Protein AF-A0A8H6LHQ6-F1 (afdb_monomer_lite)

pLDDT: mean 82.73, std 15.98, range [34.28, 98.19]

InterPro domains:
  IPR006680 Amidohydrolase-related [PF01979] (10-168)
  IPR032466 Metal-dependent hydrolase [SSF51556] (4-192)
  IPR051781 Metallo-dependent Hydrolase Enzymes [PTHR43135] (4-191)

Sequence (208 aa):
MNNFRTTFLAREMLQRGFTTARDCGGADGSLKDAIDEWLIAGHALSQTGGHGDQRASFSDEDPTTKCCAGHRSDEIRKSADFVKVMSGGGVASRLNNLAHPQFLDEELSAMVHTTASYDTYVTAHAYTIRAMRHMINNGVLGIEHGNFLDEDLAELMAAKGIYLTPTLVTHDAIATPPYDQFLNEDCSKKKCSRSRFGLERSESCLRS

Secondary structure (DSSP, 8-state):
--HHHHHHHHHHHHHTT----EE-SS--HHHHHH-TT-EE--SPBB-TTSTT--PPTT--S-TTTSS-BTT---TTTTT-SSEEE--B--SS-SS--TTSB-S-HHHHHHHHHHHHTTT--EEEEE-SHHHHHHHHHTT-SEEEE-TT--HHHHHHHHHHT-EEE--HHHHHHTTSTTSTTSS-HHHHHHHHHHHTSSSS--GGGG--

Organism: NCBI:txid100902

Radius of gyration: 17.19 Å; chains: 1; bounding box: 39×42×40 Å

Structure (mmCIF, N/CA/C/O backbone):
data_AF-A0A8H6LHQ6-F1
#
_entry.id   AF-A0A8H6LHQ6-F1
#
loop_
_atom_site.group_PDB
_atom_site.id
_atom_site.type_symbol
_atom_site.label_atom_id
_atom_site.label_alt_id
_atom_site.label_comp_id
_atom_site.label_asym_id
_atom_site.label_entity_id
_atom_site.label_seq_id
_atom_site.pdbx_PDB_ins_code
_atom_site.Cartn_x
_atom_site.Cartn_y
_atom_site.Cartn_z
_atom_site.occupancy
_atom_site.B_iso_or_equiv
_atom_site.auth_seq_id
_atom_site.auth_comp_id
_atom_site.auth_asym_id
_atom_site.auth_atom_id
_atom_site.pdbx_PDB_model_num
ATOM 1 N N . MET A 1 1 ? -9.769 10.985 -11.768 1.00 51.34 1 MET A N 1
ATOM 2 C CA . MET A 1 1 ? -9.879 9.621 -12.331 1.00 51.34 1 MET A CA 1
ATOM 3 C C . MET A 1 1 ? -10.957 9.623 -13.421 1.00 51.34 1 MET A C 1
ATOM 5 O O . MET A 1 1 ? -11.797 10.511 -13.394 1.00 51.34 1 MET A O 1
ATOM 9 N N . ASN A 1 2 ? -10.924 8.735 -14.425 1.00 59.44 2 ASN A N 1
ATOM 10 C CA . ASN A 1 2 ? -12.028 8.633 -15.396 1.00 59.44 2 ASN A CA 1
ATOM 11 C C . ASN A 1 2 ? -13.075 7.662 -14.832 1.00 59.44 2 ASN A C 1
ATOM 13 O O . ASN A 1 2 ? -12.908 6.452 -14.977 1.00 59.44 2 ASN A O 1
ATOM 17 N N . ASN A 1 3 ? -14.112 8.191 -14.176 1.00 66.56 3 ASN A N 1
ATOM 18 C CA . ASN A 1 3 ? -15.091 7.417 -13.397 1.00 66.56 3 ASN A CA 1
ATOM 19 C C . ASN A 1 3 ? -15.722 6.256 -14.189 1.00 66.56 3 ASN A C 1
ATOM 21 O O . ASN A 1 3 ? -15.987 5.198 -13.627 1.00 66.56 3 ASN A O 1
ATOM 25 N N . PHE A 1 4 ? -15.855 6.391 -15.514 1.00 72.31 4 PHE A N 1
ATOM 26 C CA . PHE A 1 4 ? -16.375 5.327 -16.379 1.00 72.31 4 PHE A CA 1
ATOM 27 C C . PHE A 1 4 ? -15.505 4.063 -16.398 1.00 72.31 4 PHE A C 1
ATOM 29 O O . PHE A 1 4 ? -16.031 2.954 -16.490 1.00 72.31 4 PHE A O 1
ATOM 36 N N . ARG A 1 5 ? -14.174 4.199 -16.297 1.00 82.06 5 ARG A N 1
ATOM 37 C CA . ARG A 1 5 ? -13.275 3.035 -16.235 1.00 82.06 5 ARG A CA 1
ATOM 38 C C . ARG A 1 5 ? -13.400 2.303 -14.904 1.00 82.06 5 ARG A C 1
ATOM 40 O O . ARG A 1 5 ? -13.374 1.077 -14.897 1.00 82.06 5 ARG A O 1
ATOM 47 N N . THR A 1 6 ? -13.564 3.033 -13.806 1.00 83.94 6 THR A N 1
ATOM 48 C CA . THR A 1 6 ? -13.673 2.455 -12.462 1.00 83.94 6 THR A CA 1
ATOM 49 C C . THR A 1 6 ? -14.932 1.597 -12.327 1.00 83.94 6 THR A C 1
ATOM 51 O O . THR A 1 6 ? -14.839 0.446 -11.912 1.00 83.94 6 THR A O 1
ATOM 54 N N . THR A 1 7 ? -16.090 2.085 -12.787 1.00 83.88 7 THR A N 1
ATOM 55 C CA . THR A 1 7 ? -17.341 1.303 -12.774 1.00 83.88 7 THR A CA 1
ATOM 56 C C . THR A 1 7 ? -17.262 0.060 -13.664 1.00 83.88 7 THR A C 1
ATOM 58 O O . THR A 1 7 ? -17.757 -1.003 -13.290 1.00 83.88 7 THR A O 1
ATOM 61 N N . PHE A 1 8 ? -16.616 0.166 -14.832 1.00 90.00 8 PHE A N 1
ATOM 62 C CA . PHE A 1 8 ? -16.386 -0.987 -15.703 1.00 90.00 8 PHE A CA 1
ATOM 63 C C . PHE A 1 8 ? -15.540 -2.057 -15.000 1.00 90.00 8 PHE A C 1
ATOM 65 O O . PHE A 1 8 ? -15.946 -3.215 -14.951 1.00 90.00 8 PHE A O 1
ATOM 72 N N . LEU A 1 9 ? -14.410 -1.672 -14.395 1.00 91.19 9 LEU A N 1
ATOM 73 C CA . LEU A 1 9 ? -13.544 -2.600 -13.660 1.00 91.19 9 LEU A CA 1
ATOM 74 C C . LEU A 1 9 ? -14.259 -3.236 -12.460 1.00 91.19 9 LEU A C 1
ATOM 76 O O . LEU A 1 9 ? -14.105 -4.434 -12.236 1.00 91.19 9 LEU A O 1
ATOM 80 N N . ALA A 1 10 ? -15.084 -2.477 -11.734 1.00 90.06 10 ALA A N 1
ATOM 81 C CA . ALA A 1 10 ? -15.873 -3.007 -10.624 1.00 90.06 10 ALA A CA 1
ATOM 82 C C . ALA A 1 10 ? -16.872 -4.077 -11.066 1.00 90.06 10 ALA A C 1
ATOM 84 O O . ALA A 1 10 ? -16.937 -5.158 -10.477 1.00 90.06 10 ALA A O 1
ATOM 85 N N . ARG A 1 11 ? -17.587 -3.830 -12.168 1.00 91.69 11 ARG A N 1
ATOM 86 C CA . ARG A 1 11 ? -18.467 -4.833 -12.775 1.00 91.69 11 ARG A CA 1
ATOM 87 C C . ARG A 1 11 ? -17.692 -6.083 -13.196 1.00 91.69 11 ARG A C 1
ATOM 89 O O . ARG A 1 11 ? -18.152 -7.194 -12.952 1.00 91.69 11 ARG A O 1
ATOM 96 N N . GLU A 1 12 ? -16.533 -5.907 -13.822 1.00 95.25 12 GLU A N 1
ATOM 97 C CA . GLU A 1 12 ? -15.674 -7.008 -14.263 1.00 95.25 12 GLU A CA 1
ATOM 98 C C . GLU A 1 12 ? -15.176 -7.860 -13.078 1.00 95.25 12 GLU A C 1
ATOM 100 O O . GLU A 1 12 ? -15.159 -9.091 -13.166 1.00 95.25 12 GLU A O 1
ATOM 105 N N . MET A 1 13 ? -14.807 -7.239 -11.954 1.00 94.81 13 MET A N 1
ATOM 106 C CA . MET A 1 13 ? -14.448 -7.950 -10.720 1.00 94.81 13 MET A CA 1
ATOM 107 C C . MET A 1 13 ? -15.629 -8.765 -10.184 1.00 94.81 13 MET A C 1
ATOM 109 O O . MET A 1 13 ? -15.482 -9.962 -9.928 1.00 94.81 13 MET A O 1
ATOM 113 N N . LEU A 1 14 ? -16.818 -8.163 -10.110 1.00 93.50 14 LEU A N 1
ATOM 114 C CA . LEU A 1 14 ? -18.023 -8.846 -9.642 1.00 93.50 14 LEU A CA 1
ATOM 115 C C . LEU A 1 14 ? -18.394 -10.044 -10.526 1.00 93.50 14 LEU A C 1
ATOM 117 O O . LEU A 1 14 ? -18.716 -11.116 -10.022 1.00 93.50 14 LEU A O 1
ATOM 121 N N . GLN A 1 15 ? -18.288 -9.904 -11.850 1.00 96.81 15 GLN A N 1
ATOM 122 C CA . GLN A 1 15 ? -18.538 -11.001 -12.793 1.00 96.81 15 GLN A CA 1
ATOM 123 C C . GLN A 1 15 ? -17.547 -12.164 -12.650 1.00 96.81 15 GLN A C 1
ATOM 125 O O . GLN A 1 15 ? -17.867 -13.287 -13.034 1.00 96.81 15 GLN A O 1
ATOM 130 N N . ARG A 1 16 ? -16.363 -11.914 -12.080 1.00 97.06 16 ARG A N 1
ATOM 131 C CA . ARG A 1 16 ? -15.371 -12.942 -11.724 1.00 97.06 16 ARG A CA 1
ATOM 132 C C . ARG A 1 16 ? -15.570 -13.498 -10.307 1.00 97.06 16 ARG A C 1
ATOM 134 O O . ARG A 1 16 ? -14.791 -14.347 -9.888 1.00 97.06 16 ARG A O 1
ATOM 141 N N . GLY A 1 17 ? -16.606 -13.053 -9.593 1.00 96.94 17 GLY A N 1
ATOM 142 C CA . GLY A 1 17 ? -16.984 -13.544 -8.267 1.00 96.94 17 GLY A CA 1
ATOM 143 C C . GLY A 1 17 ? -16.387 -12.766 -7.092 1.00 96.94 17 GLY A C 1
ATOM 144 O O . GLY A 1 17 ? -16.579 -13.177 -5.951 1.00 96.94 17 GLY A O 1
ATOM 145 N N . PHE A 1 18 ? -15.687 -11.652 -7.330 1.00 95.56 18 PHE A N 1
ATOM 146 C CA . PHE A 1 18 ? -15.193 -10.799 -6.247 1.00 95.56 18 PHE A CA 1
ATOM 147 C C . PHE A 1 18 ? -16.325 -9.901 -5.734 1.00 95.56 18 PHE A C 1
ATOM 149 O O . PHE A 1 18 ? -16.709 -8.939 -6.396 1.00 95.56 18 PHE A O 1
ATOM 156 N N . THR A 1 19 ? -16.859 -10.217 -4.554 1.00 92.69 19 THR A N 1
ATOM 157 C CA . THR A 1 19 ? -17.928 -9.441 -3.897 1.00 92.69 19 THR A CA 1
ATOM 158 C C . THR A 1 19 ? -17.398 -8.339 -2.980 1.00 92.69 19 THR A C 1
ATOM 160 O O . THR A 1 19 ? -18.125 -7.411 -2.657 1.00 92.69 19 THR A O 1
ATOM 163 N N . THR A 1 20 ? -16.122 -8.414 -2.602 1.00 92.19 20 THR A N 1
ATOM 164 C CA . THR A 1 20 ? -15.413 -7.420 -1.789 1.00 92.19 20 THR A CA 1
ATOM 165 C C . THR A 1 20 ? -14.025 -7.217 -2.377 1.00 92.19 20 THR A C 1
ATOM 167 O O . THR A 1 20 ? -13.343 -8.186 -2.722 1.00 92.19 20 THR A O 1
ATOM 170 N N . ALA A 1 21 ? -13.598 -5.962 -2.485 1.00 92.56 21 ALA A N 1
ATOM 171 C CA . ALA A 1 21 ? -12.265 -5.590 -2.935 1.00 92.56 21 ALA A CA 1
ATOM 172 C C . ALA A 1 21 ? -11.684 -4.506 -2.021 1.00 92.56 21 ALA A C 1
ATOM 174 O O . ALA A 1 21 ? -12.421 -3.692 -1.466 1.00 92.56 21 ALA A O 1
ATOM 175 N N . ARG A 1 22 ? -10.354 -4.501 -1.882 1.00 93.38 22 ARG A N 1
ATOM 176 C CA . ARG A 1 22 ? -9.611 -3.452 -1.182 1.00 93.38 22 ARG A CA 1
ATOM 177 C C . ARG A 1 22 ? -8.800 -2.647 -2.194 1.00 93.38 22 ARG A C 1
ATOM 179 O O . ARG A 1 22 ? -7.771 -3.125 -2.673 1.00 93.38 22 ARG A O 1
ATOM 186 N N . ASP A 1 23 ? -9.272 -1.451 -2.533 1.00 93.00 23 ASP A N 1
ATOM 187 C CA . ASP A 1 23 ? -8.561 -0.522 -3.408 1.00 93.00 23 ASP A CA 1
ATOM 188 C C . ASP A 1 23 ? -7.395 0.124 -2.652 1.00 93.00 23 ASP A C 1
ATOM 190 O O . ASP A 1 23 ? -7.580 0.854 -1.679 1.00 93.00 23 ASP A O 1
ATOM 194 N N . CYS A 1 24 ? -6.176 -0.166 -3.102 1.00 91.81 24 CYS A N 1
ATOM 195 C CA . CYS A 1 24 ? -4.936 0.304 -2.487 1.00 91.81 24 CYS A CA 1
ATOM 196 C C . CYS A 1 24 ? -4.385 1.573 -3.161 1.00 91.81 24 CYS A C 1
ATOM 198 O O . CYS A 1 24 ? -3.164 1.745 -3.216 1.00 91.81 24 CYS A O 1
ATOM 200 N N . GLY A 1 25 ? -5.243 2.442 -3.701 1.00 87.38 25 GLY A N 1
ATOM 201 C CA . GLY A 1 25 ? -4.819 3.723 -4.251 1.00 87.38 25 GLY A CA 1
ATOM 202 C C . GLY A 1 25 ? -5.565 4.105 -5.520 1.00 87.38 25 GLY A C 1
ATOM 203 O O . GLY A 1 25 ? -5.171 3.693 -6.612 1.00 87.38 25 GLY A O 1
ATOM 204 N N . GLY A 1 26 ? -6.547 4.991 -5.385 1.00 84.56 26 GLY A N 1
ATOM 205 C CA . GLY A 1 26 ? -7.164 5.685 -6.505 1.00 84.56 26 GLY A CA 1
ATOM 206 C C . GLY A 1 26 ? -8.685 5.775 -6.452 1.00 84.56 26 GLY A C 1
ATOM 207 O O . GLY A 1 26 ? -9.214 6.816 -6.842 1.00 84.56 26 GLY A O 1
ATOM 208 N N . ALA A 1 27 ? -9.382 4.738 -5.980 1.00 86.62 27 ALA A N 1
ATOM 209 C CA . ALA A 1 27 ? -10.824 4.832 -5.769 1.00 86.62 27 ALA A CA 1
ATOM 210 C C . ALA A 1 27 ? -11.125 5.861 -4.671 1.00 86.62 27 ALA A C 1
ATOM 212 O O . ALA A 1 27 ? -10.429 5.920 -3.658 1.00 86.62 27 ALA A O 1
ATOM 213 N N . ASP A 1 28 ? -12.155 6.677 -4.880 1.00 83.75 28 ASP A N 1
ATOM 214 C CA . ASP A 1 28 ? -12.578 7.708 -3.934 1.00 83.75 28 ASP A CA 1
ATOM 215 C C . ASP A 1 28 ? -13.942 7.377 -3.313 1.00 83.75 28 ASP A C 1
ATOM 217 O O . ASP A 1 28 ? -14.597 6.398 -3.687 1.00 83.75 28 ASP A O 1
ATOM 221 N N . GLY A 1 29 ? -14.371 8.212 -2.362 1.00 83.44 29 GLY A N 1
ATOM 222 C CA . GLY A 1 29 ? -15.635 8.045 -1.648 1.00 83.44 29 GLY A CA 1
ATOM 223 C C . GLY A 1 29 ? -16.859 7.897 -2.555 1.00 83.44 29 GLY A C 1
ATOM 224 O O . GLY A 1 29 ? -17.799 7.221 -2.164 1.00 83.44 29 GLY A O 1
ATOM 225 N N . SER A 1 30 ? -16.837 8.412 -3.792 1.00 85.94 30 SER A N 1
ATOM 226 C CA . SER A 1 30 ? -17.974 8.245 -4.708 1.00 85.94 30 SER A CA 1
ATOM 227 C C . SER A 1 30 ? -18.178 6.793 -5.148 1.00 85.94 30 SER A C 1
ATOM 229 O O . SER A 1 30 ? -19.311 6.378 -5.386 1.00 85.94 30 SER A O 1
ATOM 231 N N . LEU A 1 31 ? -17.101 6.001 -5.237 1.00 85.69 31 LEU A N 1
ATOM 232 C CA . LEU A 1 31 ? -17.212 4.570 -5.514 1.00 85.69 31 LEU A CA 1
ATOM 233 C C . LEU A 1 31 ? -17.703 3.807 -4.284 1.00 85.69 31 LEU A C 1
ATOM 235 O O . LEU A 1 31 ? -18.495 2.884 -4.439 1.00 85.69 31 LEU A O 1
ATOM 239 N N . LYS A 1 32 ? -17.263 4.209 -3.087 1.00 82.94 32 LYS A N 1
ATOM 240 C CA . LYS A 1 32 ? -17.730 3.621 -1.827 1.00 82.94 32 LYS A CA 1
ATOM 241 C C . LYS A 1 32 ? -19.220 3.876 -1.609 1.00 82.94 32 LYS A C 1
ATOM 243 O O . LYS A 1 32 ? -19.955 2.941 -1.324 1.00 82.94 32 LYS A O 1
ATOM 248 N N . ASP A 1 33 ? -19.683 5.100 -1.857 1.00 86.00 33 ASP A N 1
ATOM 249 C CA . ASP A 1 33 ? -21.109 5.444 -1.808 1.00 86.00 33 ASP A CA 1
ATOM 250 C C . ASP A 1 33 ? -21.941 4.593 -2.788 1.00 86.00 33 ASP A C 1
ATOM 252 O O . ASP A 1 33 ? -23.125 4.348 -2.560 1.00 86.00 33 ASP A O 1
ATOM 256 N N . ALA A 1 34 ? -21.333 4.141 -3.891 1.00 86.50 34 ALA A N 1
ATOM 257 C CA . ALA A 1 34 ? -21.981 3.286 -4.880 1.00 86.50 34 ALA A CA 1
ATOM 258 C C . ALA A 1 34 ? -21.885 1.778 -4.566 1.00 86.50 34 ALA A C 1
ATOM 260 O O . ALA A 1 34 ? -22.728 1.019 -5.047 1.00 86.50 34 ALA A O 1
ATOM 261 N N . ILE A 1 35 ? -20.858 1.336 -3.829 1.00 86.12 35 ILE A N 1
ATOM 262 C CA . ILE A 1 35 ? -20.561 -0.070 -3.516 1.00 86.12 35 ILE A CA 1
ATOM 263 C C . ILE A 1 35 ? -20.007 -0.154 -2.084 1.00 86.12 35 ILE A C 1
ATOM 265 O O . ILE A 1 35 ? -18.804 -0.001 -1.861 1.00 86.12 35 ILE A O 1
ATOM 269 N N . ASP A 1 36 ? -20.886 -0.411 -1.116 1.00 82.25 36 ASP A N 1
ATOM 270 C CA . ASP A 1 36 ? -20.564 -0.348 0.318 1.00 82.25 36 ASP A CA 1
ATOM 271 C C . ASP A 1 36 ? -19.572 -1.441 0.758 1.00 82.25 36 ASP A C 1
ATOM 273 O O . ASP A 1 36 ? -18.728 -1.230 1.628 1.00 82.25 36 ASP A O 1
ATOM 277 N N . GLU A 1 37 ? -19.595 -2.606 0.102 1.00 84.69 37 GLU A N 1
ATOM 278 C CA . GLU A 1 37 ? -18.720 -3.737 0.428 1.00 84.69 37 GLU A CA 1
ATOM 279 C C . GLU A 1 37 ? -17.254 -3.527 0.022 1.00 84.69 37 GLU A C 1
ATOM 281 O O . GLU A 1 37 ? -16.422 -4.408 0.250 1.00 84.69 37 GLU A O 1
ATOM 286 N N . TRP A 1 38 ? -16.916 -2.413 -0.628 1.00 86.81 38 TRP A N 1
ATOM 287 C CA . TRP A 1 38 ? -15.553 -2.117 -1.053 1.00 86.81 38 TRP A CA 1
ATOM 288 C C . TRP A 1 38 ? -14.819 -1.261 -0.022 1.00 86.81 38 TRP A C 1
ATOM 290 O O . TRP A 1 38 ? -15.339 -0.274 0.497 1.00 86.81 38 TRP A O 1
ATOM 300 N N . LEU A 1 39 ? -13.568 -1.638 0.240 1.00 87.31 39 LEU A N 1
ATOM 301 C CA . LEU A 1 39 ? -12.662 -0.903 1.114 1.00 87.31 39 LEU A CA 1
ATOM 302 C C . LEU A 1 39 ? -11.755 -0.020 0.263 1.00 87.31 39 LEU A C 1
ATOM 304 O O . LEU A 1 39 ? -11.067 -0.534 -0.620 1.00 87.31 39 LEU A O 1
ATOM 308 N N . ILE A 1 40 ? -11.705 1.281 0.530 1.00 89.50 40 ILE A N 1
ATOM 309 C CA . ILE A 1 40 ? -10.926 2.226 -0.280 1.00 89.50 40 ILE A CA 1
ATOM 310 C C . ILE A 1 40 ? -9.849 2.933 0.541 1.00 89.50 40 ILE A C 1
ATOM 312 O O . ILE A 1 40 ? -10.098 3.406 1.645 1.00 89.50 40 ILE A O 1
ATOM 316 N N . ALA A 1 41 ? -8.637 3.035 -0.007 1.00 84.44 41 ALA A N 1
ATOM 317 C CA . ALA A 1 41 ? -7.568 3.823 0.606 1.00 84.44 41 ALA A CA 1
ATOM 318 C C . ALA A 1 41 ? -7.655 5.325 0.291 1.00 84.44 41 ALA A C 1
ATOM 320 O O . ALA A 1 41 ? -6.916 6.120 0.873 1.00 84.44 41 ALA A O 1
ATOM 321 N N . GLY A 1 42 ? -8.471 5.710 -0.695 1.00 85.31 42 GLY A N 1
ATOM 322 C CA . GLY A 1 42 ? -8.306 6.997 -1.357 1.00 85.31 42 GLY A CA 1
ATOM 323 C C . GLY A 1 42 ? -6.994 7.038 -2.143 1.00 85.31 42 GLY A C 1
ATOM 324 O O . GLY A 1 42 ? -6.555 6.043 -2.726 1.00 85.31 42 GLY A O 1
ATOM 325 N N . HIS A 1 43 ? -6.337 8.191 -2.167 1.00 85.88 43 HIS A N 1
ATOM 326 C CA . HIS A 1 43 ? -5.015 8.338 -2.770 1.00 85.88 43 HIS A CA 1
ATOM 327 C C . HIS A 1 43 ? -3.925 7.808 -1.836 1.00 85.88 43 HIS A C 1
ATOM 329 O O . HIS A 1 43 ? -3.865 8.154 -0.658 1.00 85.88 43 HIS A O 1
ATOM 335 N N . ALA A 1 44 ? -3.001 7.016 -2.381 1.00 88.75 44 ALA A N 1
ATOM 336 C CA . ALA A 1 44 ? -1.840 6.571 -1.624 1.00 88.75 44 ALA A CA 1
ATOM 337 C C . ALA A 1 44 ? -0.905 7.746 -1.291 1.00 88.75 44 ALA A C 1
ATOM 339 O O . ALA A 1 44 ? -0.566 8.545 -2.163 1.00 88.75 44 ALA A O 1
ATOM 340 N N . LEU A 1 45 ? -0.431 7.803 -0.048 1.00 89.19 45 LEU A N 1
ATOM 341 C CA . LEU A 1 45 ? 0.531 8.803 0.407 1.00 89.19 45 LEU A CA 1
ATOM 342 C C . LEU A 1 45 ? 1.943 8.426 -0.053 1.00 89.19 45 LEU A C 1
ATOM 344 O O . LEU A 1 45 ? 2.366 7.272 0.069 1.00 89.19 45 LEU A O 1
ATOM 348 N N . SER A 1 46 ? 2.698 9.398 -0.559 1.00 88.19 46 SER A N 1
ATOM 349 C CA . SER A 1 46 ? 4.068 9.196 -1.038 1.00 88.19 46 SER A CA 1
ATOM 350 C C . SER A 1 46 ? 4.914 10.428 -0.758 1.00 88.19 46 SER A C 1
ATOM 352 O O . SER A 1 46 ? 4.480 11.549 -1.004 1.00 88.19 46 SER A O 1
ATOM 354 N N . GLN A 1 47 ? 6.156 10.232 -0.316 1.00 86.56 47 GLN A N 1
ATOM 355 C CA . GLN A 1 47 ? 7.114 11.331 -0.235 1.00 86.56 47 GLN A CA 1
ATOM 356 C C . GLN A 1 47 ? 7.444 11.882 -1.631 1.00 86.56 47 GLN A C 1
ATOM 358 O O . GLN A 1 47 ? 7.278 11.196 -2.648 1.00 86.56 47 GLN A O 1
ATOM 363 N N . THR A 1 48 ? 7.996 13.095 -1.672 1.00 85.12 48 THR A N 1
ATOM 364 C CA . THR A 1 48 ? 8.598 13.665 -2.885 1.00 85.12 48 THR A CA 1
ATOM 365 C C . THR A 1 48 ? 9.679 12.732 -3.440 1.00 85.12 48 THR A C 1
ATOM 367 O O . THR A 1 48 ? 10.538 12.244 -2.701 1.00 85.12 48 THR A O 1
ATOM 370 N N . GLY A 1 49 ? 9.621 12.467 -4.747 1.00 83.25 49 GLY A N 1
ATOM 371 C CA . GLY A 1 49 ? 10.489 11.518 -5.453 1.00 83.25 49 GLY A CA 1
ATOM 372 C C . GLY A 1 49 ? 10.192 10.040 -5.159 1.00 83.25 49 GLY A C 1
ATOM 373 O O . GLY A 1 49 ? 10.928 9.163 -5.618 1.00 83.25 49 GLY A O 1
ATOM 374 N N . GLY A 1 50 ? 9.142 9.757 -4.384 1.00 87.50 50 GLY A N 1
ATOM 375 C CA . GLY A 1 50 ? 8.765 8.417 -3.947 1.00 87.50 50 GLY A CA 1
ATOM 376 C C . GLY A 1 50 ? 8.062 7.572 -5.011 1.00 87.50 50 GLY A C 1
ATOM 377 O O . GLY A 1 50 ? 8.022 7.919 -6.190 1.00 87.50 50 GLY A O 1
ATOM 378 N N . HIS A 1 51 ? 7.522 6.413 -4.620 1.00 89.81 51 HIS A N 1
ATOM 379 C CA . HIS A 1 51 ? 6.854 5.506 -5.572 1.00 89.81 51 HIS A CA 1
ATOM 380 C C . HIS A 1 51 ? 5.521 6.049 -6.101 1.00 89.81 51 HIS A C 1
ATOM 382 O O . HIS A 1 51 ? 5.195 5.815 -7.265 1.00 89.81 51 HIS A O 1
ATOM 388 N N . GLY A 1 52 ? 4.798 6.821 -5.290 1.00 86.06 52 GLY A N 1
ATOM 389 C CA . GLY A 1 52 ? 3.576 7.502 -5.713 1.00 86.06 52 GLY A CA 1
ATOM 390 C C . GLY A 1 52 ? 3.818 8.838 -6.418 1.00 86.06 52 GLY A C 1
ATOM 391 O O . GLY A 1 52 ? 2.866 9.414 -6.926 1.00 86.06 52 GLY A O 1
ATOM 392 N N . ASP A 1 53 ? 5.055 9.341 -6.496 1.00 84.50 53 ASP A N 1
ATOM 393 C CA . ASP A 1 53 ? 5.330 10.619 -7.157 1.00 84.50 53 ASP A CA 1
ATOM 394 C C . ASP A 1 53 ? 5.370 10.453 -8.683 1.00 84.50 53 ASP A C 1
ATOM 396 O O . ASP A 1 53 ? 6.318 9.912 -9.254 1.00 84.50 53 ASP A O 1
ATOM 400 N N . GLN A 1 54 ? 4.300 10.903 -9.340 1.00 79.19 54 GLN A N 1
ATOM 401 C CA . GLN A 1 54 ? 4.102 10.773 -10.788 1.00 79.19 54 GLN A CA 1
ATOM 402 C C . GLN A 1 54 ? 4.690 11.940 -11.592 1.00 79.19 54 GLN A C 1
ATOM 404 O O . GLN A 1 54 ? 4.566 11.965 -12.819 1.00 79.19 54 GLN A O 1
ATOM 409 N N . ARG A 1 55 ? 5.298 12.930 -10.932 1.00 81.25 55 ARG A N 1
ATOM 410 C CA . ARG A 1 55 ? 5.831 14.110 -11.616 1.00 81.25 55 ARG A CA 1
ATOM 411 C C . ARG A 1 55 ? 7.043 13.749 -12.470 1.00 81.25 55 ARG A C 1
ATOM 413 O O . ARG A 1 55 ? 7.837 12.866 -12.142 1.00 81.25 55 ARG A O 1
ATOM 420 N N . ALA A 1 56 ? 7.191 14.457 -13.586 1.00 80.62 56 ALA A N 1
ATOM 421 C CA . ALA A 1 56 ? 8.373 14.336 -14.427 1.00 80.62 56 ALA A CA 1
ATOM 422 C C . ALA A 1 56 ? 9.609 14.918 -13.723 1.00 80.62 56 ALA A C 1
ATOM 424 O O . ALA A 1 56 ? 9.501 15.800 -12.868 1.00 80.62 56 ALA A O 1
ATOM 425 N N . SER A 1 57 ? 10.800 14.465 -14.123 1.00 79.50 57 SER A N 1
ATOM 426 C CA . SER A 1 57 ? 12.045 15.132 -13.735 1.00 79.50 57 SER A CA 1
ATOM 427 C C . SER A 1 57 ? 11.976 16.615 -14.108 1.00 79.50 57 SER A C 1
ATOM 429 O O . SER A 1 57 ? 11.532 16.941 -15.207 1.00 79.50 57 SER A O 1
ATOM 431 N N . PHE A 1 58 ? 12.435 17.491 -13.209 1.00 81.81 58 PHE A N 1
ATOM 432 C CA . PHE A 1 58 ? 12.419 18.955 -13.384 1.00 81.81 58 PHE A CA 1
ATOM 433 C C . PHE A 1 58 ? 11.021 19.584 -13.495 1.00 81.81 58 PHE A C 1
ATOM 435 O O . PHE A 1 58 ? 10.879 20.695 -13.991 1.00 81.81 58 PHE A O 1
ATOM 442 N N . SER A 1 59 ? 9.981 18.879 -13.051 1.00 80.62 59 SER A N 1
ATOM 443 C CA . SER A 1 59 ? 8.632 19.432 -12.966 1.00 80.62 59 SER A CA 1
ATOM 444 C C . SER A 1 59 ? 8.519 20.462 -11.839 1.00 80.62 59 SER A C 1
ATOM 446 O O . SER A 1 59 ? 8.801 20.135 -10.687 1.00 80.62 59 SER A O 1
ATOM 448 N N . ASP A 1 60 ? 7.984 21.641 -12.160 1.00 80.50 60 ASP A N 1
ATOM 449 C CA . ASP A 1 60 ? 7.615 22.682 -11.186 1.00 80.50 60 ASP A CA 1
ATOM 450 C C . ASP A 1 60 ? 6.200 22.488 -10.603 1.00 80.50 60 ASP A C 1
ATOM 452 O O . ASP A 1 60 ? 5.692 23.337 -9.872 1.00 80.50 60 ASP A O 1
ATOM 456 N N . GLU A 1 61 ? 5.529 21.375 -10.928 1.00 78.88 61 GLU A N 1
ATOM 457 C CA . GLU A 1 61 ? 4.229 21.045 -10.340 1.00 78.88 61 GLU A CA 1
ATOM 458 C C . GLU A 1 61 ? 4.301 20.945 -8.809 1.00 78.88 61 GLU A C 1
ATOM 460 O O . GLU A 1 61 ? 5.164 20.259 -8.240 1.00 78.88 61 GLU A O 1
ATOM 465 N N . ASP A 1 62 ? 3.320 21.576 -8.158 1.00 74.62 62 ASP A N 1
ATOM 466 C CA . ASP A 1 62 ? 3.189 21.602 -6.708 1.00 74.62 62 ASP A CA 1
ATOM 467 C C . ASP A 1 62 ? 3.123 20.166 -6.140 1.00 74.62 62 ASP A C 1
ATOM 469 O O . ASP A 1 62 ? 2.180 19.423 -6.459 1.00 74.62 62 ASP A O 1
ATOM 473 N N . PRO A 1 63 ? 4.081 19.768 -5.273 1.00 66.50 63 PRO A N 1
ATOM 474 C CA . PRO A 1 63 ? 4.121 18.436 -4.664 1.00 66.50 63 PRO A CA 1
ATOM 475 C C . PRO A 1 63 ? 2.858 18.077 -3.877 1.00 66.50 63 PRO A C 1
ATOM 477 O O . PRO A 1 63 ? 2.607 16.899 -3.633 1.00 66.50 63 PRO A O 1
ATOM 480 N N . THR A 1 64 ? 2.057 19.059 -3.470 1.00 66.44 64 THR A N 1
ATOM 481 C CA . THR A 1 64 ? 0.877 18.850 -2.627 1.00 66.44 64 THR A CA 1
ATOM 482 C C . THR A 1 64 ? -0.389 18.492 -3.409 1.00 66.44 64 THR A C 1
ATOM 484 O O . THR A 1 64 ? -1.348 18.008 -2.813 1.00 66.44 64 THR A O 1
ATOM 487 N N . THR A 1 65 ? -0.409 18.674 -4.736 1.00 59.06 65 THR A N 1
ATOM 488 C CA . THR A 1 65 ? -1.674 18.730 -5.498 1.00 59.06 65 THR A CA 1
ATOM 489 C C . THR A 1 65 ? -2.077 17.454 -6.237 1.00 59.06 65 THR A C 1
ATOM 491 O O . THR A 1 65 ? -3.268 17.277 -6.490 1.00 59.06 65 THR A O 1
ATOM 494 N N . LYS A 1 66 ? -1.140 16.569 -6.620 1.00 55.75 66 LYS A N 1
ATOM 495 C CA . LYS A 1 66 ? -1.435 15.562 -7.666 1.00 55.75 66 LYS A CA 1
ATOM 496 C C . LYS A 1 66 ? -1.279 14.083 -7.333 1.00 55.75 66 LYS A C 1
ATOM 498 O O . LYS A 1 66 ? -1.893 13.282 -8.028 1.00 55.75 66 LYS A O 1
ATOM 503 N N . CYS A 1 67 ? -0.496 13.683 -6.337 1.00 53.19 67 CYS A N 1
ATOM 504 C CA . CYS A 1 67 ? -0.389 12.250 -6.005 1.00 53.19 67 CYS A CA 1
ATOM 505 C C . CYS A 1 67 ? 0.316 11.941 -4.678 1.00 53.19 67 CYS A C 1
ATOM 507 O O . CYS A 1 67 ? 0.483 10.775 -4.336 1.00 53.19 67 CYS A O 1
ATOM 509 N N . CYS A 1 68 ? 0.779 12.962 -3.955 1.00 52.91 68 CYS A N 1
ATOM 510 C CA . CYS A 1 68 ? 1.727 12.749 -2.867 1.00 52.91 68 CYS A CA 1
ATOM 511 C C . CYS A 1 68 ? 1.158 13.117 -1.500 1.00 52.91 68 CYS A C 1
ATOM 513 O O . CYS A 1 68 ? 1.629 12.550 -0.526 1.00 52.91 68 CYS A O 1
ATOM 515 N N . ALA A 1 69 ? 0.192 14.048 -1.423 1.00 50.81 69 ALA A N 1
ATOM 516 C CA . ALA A 1 69 ? -0.434 14.597 -0.203 1.00 50.81 69 ALA A CA 1
ATOM 517 C C . ALA A 1 69 ? 0.518 14.955 0.970 1.00 50.81 69 ALA A C 1
ATOM 519 O O . ALA A 1 69 ? 0.065 15.375 2.037 1.00 50.81 69 ALA A O 1
ATOM 520 N N . GLY A 1 70 ? 1.838 14.831 0.792 1.00 53.09 70 GLY A N 1
ATOM 521 C CA . GLY A 1 70 ? 2.801 14.802 1.883 1.00 53.09 70 GLY A CA 1
ATOM 522 C C . GLY A 1 70 ? 2.305 13.953 3.059 1.00 53.09 70 GLY A C 1
ATOM 523 O O . GLY A 1 70 ? 1.788 12.852 2.897 1.00 53.09 70 GLY A O 1
ATOM 524 N N . HIS A 1 71 ? 2.418 14.526 4.254 1.00 52.25 71 HIS A N 1
ATOM 525 C CA . HIS A 1 71 ? 1.979 13.941 5.522 1.00 52.25 71 HIS A CA 1
ATOM 526 C C . HIS A 1 71 ? 0.488 14.141 5.843 1.00 52.25 71 HIS A C 1
ATOM 528 O O . HIS A 1 71 ? 0.062 13.842 6.957 1.00 52.25 71 HIS A O 1
ATOM 534 N N . ARG A 1 72 ? -0.319 14.712 4.937 1.00 55.53 72 ARG A N 1
ATOM 535 C CA . ARG A 1 72 ? -1.721 15.048 5.227 1.00 55.53 72 ARG A CA 1
ATOM 536 C C . ARG A 1 72 ? -2.667 14.010 4.639 1.00 55.53 72 ARG A C 1
ATOM 538 O O . ARG A 1 72 ? -3.012 14.068 3.464 1.00 55.53 72 ARG A O 1
ATOM 545 N N . SER A 1 73 ? -3.159 13.116 5.494 1.00 60.03 73 SER A N 1
ATOM 546 C CA . SER A 1 73 ? -4.274 12.233 5.150 1.00 60.03 73 SER A CA 1
ATOM 547 C C . SER A 1 73 ? -5.599 13.003 5.221 1.00 60.03 73 SER A C 1
ATOM 549 O O . SER A 1 73 ? -6.320 12.953 6.213 1.00 60.03 73 SER A O 1
ATOM 551 N N . ASP A 1 74 ? -5.920 13.747 4.160 1.00 77.62 74 ASP A N 1
ATOM 552 C CA . ASP A 1 74 ? -7.294 14.222 3.916 1.00 77.62 74 ASP A CA 1
ATOM 553 C C . ASP A 1 74 ? -8.215 13.066 3.473 1.00 77.62 74 ASP A C 1
ATOM 555 O O . ASP A 1 74 ? -9.417 13.238 3.296 1.00 77.62 74 ASP A O 1
ATOM 559 N N . GLU A 1 75 ? -7.648 11.874 3.286 1.00 85.50 75 GLU A N 1
ATOM 560 C CA . GLU A 1 75 ? -8.335 10.717 2.725 1.00 85.50 75 GLU A CA 1
ATOM 561 C C . GLU A 1 75 ? -9.393 10.162 3.683 1.00 85.50 75 GLU A C 1
ATOM 563 O O . GLU A 1 75 ? -10.483 9.829 3.231 1.00 85.50 75 GLU A O 1
ATOM 568 N N . ILE A 1 76 ? -9.163 10.189 5.003 1.00 86.94 76 ILE A N 1
ATOM 569 C CA . ILE A 1 76 ? -10.184 9.783 5.990 1.00 86.94 76 ILE A CA 1
ATOM 570 C C . ILE A 1 76 ? -11.426 10.686 5.890 1.00 86.94 76 ILE A C 1
ATOM 572 O O . ILE A 1 76 ? -12.554 10.201 5.876 1.00 86.94 76 ILE A O 1
ATOM 576 N N . ARG A 1 77 ? -11.241 12.005 5.721 1.00 87.00 77 ARG A N 1
ATOM 577 C CA . ARG A 1 77 ? -12.355 12.946 5.486 1.00 87.00 77 ARG A CA 1
ATOM 578 C C . ARG A 1 77 ? -13.086 12.651 4.168 1.00 87.00 77 ARG A C 1
ATOM 580 O O . ARG A 1 77 ? -1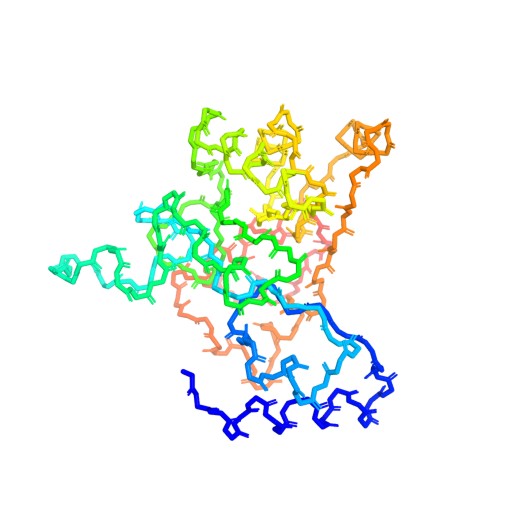4.266 12.965 4.045 1.00 87.00 77 ARG A O 1
ATOM 587 N N . LYS A 1 78 ? -12.394 12.076 3.181 1.00 86.44 78 LYS A N 1
ATOM 588 C CA . LYS A 1 78 ? -12.941 11.653 1.879 1.00 86.44 78 LYS A CA 1
ATOM 589 C C . LYS A 1 78 ? -13.437 10.200 1.881 1.00 86.44 78 LYS A C 1
ATOM 591 O O . LYS A 1 78 ? -13.542 9.605 0.809 1.00 86.44 78 LYS A O 1
ATOM 596 N N . SER A 1 79 ? -13.744 9.653 3.056 1.00 87.00 79 SER A N 1
ATOM 597 C CA . SER A 1 79 ? -14.303 8.308 3.231 1.00 87.00 79 SER A CA 1
ATOM 598 C C . SER A 1 79 ? -13.327 7.156 2.965 1.00 87.00 79 SER A C 1
ATOM 600 O O . SER A 1 79 ? -13.770 6.062 2.624 1.00 87.00 79 SER A O 1
ATOM 602 N N . ALA A 1 80 ? -12.015 7.364 3.125 1.00 90.50 80 ALA A N 1
ATOM 603 C CA . ALA A 1 80 ? -11.062 6.255 3.103 1.00 90.50 80 ALA A CA 1
ATOM 604 C C . ALA A 1 80 ? -11.251 5.333 4.318 1.00 90.50 80 ALA A C 1
ATOM 606 O O . ALA A 1 80 ? -11.274 5.791 5.460 1.00 90.50 80 ALA A O 1
ATOM 607 N N . ASP A 1 81 ? -11.329 4.028 4.063 1.00 93.50 81 ASP A N 1
ATOM 608 C CA . ASP A 1 81 ? -11.457 2.982 5.080 1.00 93.50 81 ASP A CA 1
ATOM 609 C C . ASP A 1 81 ? -10.143 2.680 5.787 1.00 93.50 81 ASP A C 1
ATOM 611 O O . ASP A 1 81 ? -10.154 2.181 6.904 1.00 93.50 81 ASP A O 1
ATOM 615 N N . PHE A 1 82 ? -9.015 2.924 5.123 1.00 94.62 82 PHE A N 1
ATOM 616 C CA . PHE A 1 82 ? -7.661 2.708 5.625 1.00 94.62 82 PHE A CA 1
ATOM 617 C C . PHE A 1 82 ? -6.699 3.641 4.890 1.00 94.62 82 PHE A C 1
ATOM 619 O O . PHE A 1 82 ? -7.049 4.236 3.874 1.00 94.62 82 PHE A O 1
ATOM 626 N N . VAL A 1 83 ? -5.464 3.764 5.370 1.00 93.94 83 VAL A N 1
ATOM 627 C CA . VAL A 1 83 ? -4.450 4.593 4.705 1.00 93.94 83 VAL A CA 1
ATOM 628 C C . VAL A 1 83 ? -3.433 3.711 3.993 1.00 93.94 83 VAL A C 1
ATOM 630 O O . VAL A 1 83 ? -2.899 2.748 4.548 1.00 93.94 83 VAL A O 1
ATOM 633 N N . LYS A 1 84 ? -3.126 4.056 2.743 1.00 94.62 84 LYS A N 1
ATOM 634 C CA . LYS A 1 84 ? -2.052 3.434 1.971 1.00 94.62 84 LYS A CA 1
ATOM 635 C C . LYS A 1 84 ? -0.840 4.354 1.922 1.00 94.62 84 LYS A C 1
ATOM 637 O O . LYS A 1 84 ? -0.958 5.495 1.488 1.00 94.62 84 LYS A O 1
ATOM 642 N N . VAL A 1 85 ? 0.338 3.831 2.258 1.00 94.00 85 VAL A N 1
ATOM 643 C CA . VAL A 1 85 ? 1.612 4.547 2.109 1.00 94.00 85 VAL A CA 1
ATOM 644 C C . VAL A 1 85 ? 2.564 3.849 1.140 1.00 94.00 85 VAL A C 1
ATOM 646 O O . VAL A 1 85 ? 2.654 2.619 1.053 1.00 94.00 85 VAL A O 1
ATOM 649 N N . MET A 1 86 ? 3.330 4.662 0.426 1.00 93.25 86 MET A N 1
ATOM 650 C CA . MET A 1 86 ? 4.406 4.257 -0.467 1.00 93.25 86 MET A CA 1
ATOM 651 C C . MET A 1 86 ? 5.758 4.362 0.253 1.00 93.25 86 MET A C 1
ATOM 653 O O . MET A 1 86 ? 6.597 5.174 -0.107 1.00 93.25 86 MET A O 1
ATOM 657 N N . SER A 1 87 ? 5.961 3.564 1.306 1.00 89.00 87 SER A N 1
ATOM 658 C CA . SER A 1 87 ? 7.154 3.633 2.179 1.00 89.00 87 SER A CA 1
ATOM 659 C C . SER A 1 87 ? 8.352 2.795 1.670 1.00 89.00 87 SER A C 1
ATOM 661 O O . SER A 1 87 ? 9.370 2.615 2.335 1.00 89.00 87 SER A O 1
ATOM 663 N N . GLY A 1 88 ? 8.269 2.277 0.447 1.00 88.31 88 GLY A N 1
ATOM 664 C CA . GLY A 1 88 ? 9.350 1.566 -0.229 1.00 88.31 88 GLY A CA 1
ATOM 665 C C . GLY A 1 88 ? 9.442 1.978 -1.693 1.00 88.31 88 GLY A C 1
ATOM 666 O O . GLY A 1 88 ? 8.470 2.450 -2.284 1.00 88.31 88 GLY A O 1
ATOM 667 N N . GLY A 1 89 ? 10.617 1.803 -2.299 1.00 84.62 89 GLY A N 1
ATOM 668 C CA . GLY A 1 89 ? 10.750 1.919 -3.750 1.00 84.62 89 GLY A CA 1
ATOM 669 C C . GLY A 1 89 ? 9.950 0.856 -4.493 1.00 84.62 89 GLY A C 1
ATOM 670 O O . GLY A 1 89 ? 9.787 -0.259 -4.000 1.00 84.62 89 GLY A O 1
ATOM 671 N N . GLY A 1 90 ? 9.503 1.194 -5.701 1.00 83.56 90 GLY A N 1
ATOM 672 C CA . GLY A 1 90 ? 8.631 0.346 -6.501 1.00 83.56 90 GLY A CA 1
ATOM 673 C C . GLY A 1 90 ? 9.076 0.190 -7.950 1.00 83.56 90 GLY A C 1
ATOM 674 O O . GLY A 1 90 ? 9.999 0.843 -8.441 1.00 83.56 90 GLY A O 1
ATOM 675 N N . VAL A 1 91 ? 8.413 -0.730 -8.651 1.00 78.38 91 VAL A N 1
ATOM 676 C CA . VAL A 1 91 ? 8.762 -1.086 -10.036 1.00 78.38 91 VAL A CA 1
ATOM 677 C C . VAL A 1 91 ? 8.213 -0.068 -11.032 1.00 78.38 91 VAL A C 1
ATOM 679 O O . VAL A 1 91 ? 8.929 0.338 -11.938 1.00 78.38 91 VAL A O 1
ATOM 682 N N . ALA A 1 92 ? 6.964 0.373 -10.861 1.00 75.56 92 ALA A N 1
ATOM 683 C CA . ALA A 1 92 ? 6.236 1.199 -11.831 1.00 75.56 92 ALA A CA 1
ATOM 684 C C . ALA A 1 92 ? 6.549 2.710 -11.754 1.00 75.56 92 ALA A C 1
ATOM 686 O O . ALA A 1 92 ? 5.753 3.538 -12.177 1.00 75.56 92 ALA A O 1
ATOM 687 N N . SER A 1 93 ? 7.710 3.080 -11.221 1.00 74.19 93 SER A N 1
ATOM 688 C CA . SER A 1 93 ? 8.121 4.474 -11.022 1.00 74.19 93 SER A CA 1
ATOM 689 C C . SER A 1 93 ? 9.574 4.661 -11.423 1.00 74.19 93 SER A C 1
ATOM 691 O O . SER A 1 93 ? 10.414 3.813 -11.114 1.00 74.19 93 SER A O 1
ATOM 693 N N . ARG A 1 94 ? 9.894 5.790 -12.059 1.00 68.19 94 ARG A N 1
ATOM 694 C CA . ARG A 1 94 ? 11.237 6.040 -12.604 1.00 68.19 94 ARG A CA 1
ATOM 695 C C . ARG A 1 94 ? 12.258 6.405 -11.523 1.00 68.19 94 ARG A C 1
ATOM 697 O O . ARG A 1 94 ? 13.328 5.805 -11.489 1.00 68.19 94 ARG A O 1
ATOM 704 N N . LEU A 1 95 ? 11.898 7.305 -10.607 1.00 70.06 95 LEU A N 1
ATOM 705 C CA . LEU A 1 95 ? 12.860 8.073 -9.802 1.00 70.06 95 LEU A CA 1
ATOM 706 C C . LEU A 1 95 ? 13.383 7.391 -8.526 1.00 70.06 95 LEU A C 1
ATOM 708 O O . LEU A 1 95 ? 14.422 7.797 -8.017 1.00 70.06 95 LEU A O 1
ATOM 712 N N . ASN A 1 96 ? 12.721 6.351 -8.015 1.00 70.38 96 ASN A N 1
ATOM 713 C CA . ASN A 1 96 ? 13.148 5.680 -6.778 1.00 70.38 96 ASN A CA 1
ATOM 714 C C . ASN A 1 96 ? 13.859 4.339 -7.009 1.00 70.38 96 ASN A C 1
ATOM 716 O O . ASN A 1 96 ? 13.790 3.729 -8.081 1.00 70.38 96 ASN A O 1
ATOM 720 N N . ASN A 1 97 ? 14.520 3.870 -5.951 1.00 78.31 97 ASN A N 1
ATOM 721 C CA . ASN A 1 97 ? 15.210 2.589 -5.893 1.00 78.31 97 ASN A CA 1
ATOM 722 C C . ASN A 1 97 ? 14.419 1.593 -5.034 1.00 78.31 97 ASN A C 1
ATOM 724 O O . ASN A 1 97 ? 14.120 1.892 -3.881 1.00 78.31 97 ASN A O 1
ATOM 728 N N . LEU A 1 98 ? 14.168 0.390 -5.567 1.00 77.31 98 LEU A N 1
ATOM 729 C CA . LEU A 1 98 ? 13.524 -0.734 -4.868 1.00 77.31 98 LEU A CA 1
ATOM 730 C C . LEU A 1 98 ? 14.139 -1.038 -3.491 1.00 77.31 98 LEU A C 1
ATOM 732 O O . LEU A 1 98 ? 13.441 -1.485 -2.583 1.00 77.31 98 LEU A O 1
ATOM 736 N N . ALA A 1 99 ? 15.447 -0.821 -3.338 1.00 75.56 99 ALA A N 1
ATOM 737 C CA . ALA A 1 99 ? 16.171 -1.123 -2.109 1.00 75.56 99 ALA A CA 1
ATOM 738 C C . ALA A 1 99 ? 16.014 -0.067 -1.007 1.00 75.56 99 ALA A C 1
ATOM 740 O O . ALA A 1 99 ? 16.389 -0.325 0.138 1.00 75.56 99 ALA A O 1
ATOM 741 N N . HIS A 1 100 ? 15.525 1.130 -1.338 1.00 83.38 100 HIS A N 1
ATOM 742 C CA . HIS A 1 100 ? 15.508 2.248 -0.403 1.00 83.38 100 HIS A CA 1
ATOM 743 C C . HIS A 1 100 ? 14.146 2.337 0.304 1.00 83.38 100 HIS A C 1
ATOM 745 O O . HIS A 1 100 ? 13.120 2.407 -0.386 1.00 83.38 100 HIS A O 1
ATOM 751 N N . PRO A 1 101 ? 14.118 2.343 1.653 1.00 90.12 101 PRO A N 1
ATOM 752 C CA . PRO A 1 101 ? 12.928 2.763 2.379 1.00 90.12 101 PRO A CA 1
ATOM 753 C C . PRO A 1 101 ? 12.621 4.232 2.062 1.00 90.12 101 PRO A C 1
ATOM 755 O O . PRO A 1 101 ? 13.512 5.006 1.702 1.00 90.12 101 PRO A O 1
ATOM 758 N N . GLN A 1 102 ? 11.348 4.575 2.163 1.00 90.94 102 GLN A N 1
ATOM 759 C CA . GLN A 1 102 ? 10.797 5.910 1.986 1.00 90.94 102 GLN A CA 1
ATOM 760 C C . GLN A 1 102 ? 10.010 6.281 3.244 1.00 90.94 102 GLN A C 1
ATOM 762 O O . GLN A 1 102 ? 9.386 5.408 3.849 1.00 90.94 102 GLN A O 1
ATOM 767 N N . PHE A 1 103 ? 10.001 7.574 3.557 1.00 91.75 103 PHE A N 1
ATOM 768 C CA . PHE A 1 103 ? 9.658 8.192 4.835 1.00 91.75 103 PHE A CA 1
ATOM 769 C C . PHE A 1 103 ? 10.693 7.947 5.938 1.00 91.75 103 PHE A C 1
ATOM 771 O O . PHE A 1 103 ? 11.424 6.955 5.941 1.00 91.75 103 PHE A O 1
ATOM 778 N N . LEU A 1 104 ? 10.775 8.906 6.855 1.00 93.81 104 LEU A N 1
ATOM 779 C CA . LEU A 1 104 ? 11.456 8.763 8.136 1.00 93.81 104 LEU A CA 1
ATOM 780 C C . LEU A 1 104 ? 10.594 7.954 9.113 1.00 93.81 104 LEU A C 1
ATOM 782 O O . LEU A 1 104 ? 9.378 7.831 8.938 1.00 93.81 104 LEU A O 1
ATOM 786 N N . ASP A 1 105 ? 11.224 7.448 10.175 1.00 95.75 105 ASP A N 1
ATOM 787 C CA . ASP A 1 105 ? 10.526 6.744 11.255 1.00 95.75 105 ASP A CA 1
ATOM 788 C C . ASP A 1 105 ? 9.436 7.642 11.871 1.00 95.75 105 ASP A C 1
ATOM 790 O O . ASP A 1 105 ? 8.293 7.216 12.050 1.00 95.75 105 ASP A O 1
ATOM 794 N N . GLU A 1 106 ? 9.744 8.921 12.107 1.00 95.00 106 GLU A N 1
ATOM 795 C CA . GLU A 1 106 ? 8.811 9.888 12.689 1.00 95.00 106 GLU A CA 1
ATOM 796 C C . GLU A 1 106 ? 7.627 10.184 11.764 1.00 95.00 106 GLU A C 1
ATOM 798 O O . GLU A 1 106 ? 6.494 10.311 12.229 1.00 95.00 106 GLU A O 1
ATOM 803 N N . GLU A 1 107 ? 7.870 10.272 10.456 1.00 92.81 107 GLU A N 1
ATOM 804 C CA . GLU A 1 107 ? 6.831 10.530 9.456 1.00 92.81 107 GLU A CA 1
ATOM 805 C C . GLU A 1 107 ? 5.869 9.340 9.365 1.00 92.81 107 GLU A C 1
ATOM 807 O O . GLU A 1 107 ? 4.647 9.514 9.411 1.00 92.81 107 GLU A O 1
ATOM 812 N N . LEU A 1 108 ? 6.412 8.121 9.290 1.00 93.88 108 LEU A N 1
ATOM 813 C CA . LEU A 1 108 ? 5.611 6.906 9.204 1.00 93.88 108 LEU A CA 1
ATOM 814 C C . LEU A 1 108 ? 4.839 6.636 10.497 1.00 93.88 108 LEU A C 1
ATOM 816 O O . LEU A 1 108 ? 3.633 6.390 10.446 1.00 93.88 108 LEU A O 1
ATOM 820 N N . SER A 1 109 ? 5.499 6.766 11.649 1.00 94.88 109 SER A N 1
ATOM 821 C CA . SER A 1 109 ? 4.857 6.631 12.958 1.00 94.88 109 SER A CA 1
ATOM 822 C C . SER A 1 109 ? 3.759 7.677 13.165 1.00 94.88 109 SER A C 1
ATOM 824 O O . SER A 1 109 ? 2.692 7.353 13.683 1.00 94.88 109 SER A O 1
ATOM 826 N N . ALA A 1 110 ? 3.959 8.924 12.722 1.00 93.25 110 ALA A N 1
ATOM 827 C CA . ALA A 1 110 ? 2.924 9.954 12.797 1.00 93.25 110 ALA A CA 1
ATOM 828 C C . ALA A 1 110 ? 1.701 9.609 11.935 1.00 93.25 110 ALA A C 1
ATOM 830 O O . ALA A 1 110 ? 0.569 9.770 12.397 1.00 93.25 110 ALA A O 1
ATOM 831 N N . MET A 1 111 ? 1.904 9.098 10.714 1.00 92.12 111 MET A N 1
ATOM 832 C CA . MET A 1 111 ? 0.807 8.631 9.857 1.00 92.12 111 MET A CA 1
ATOM 833 C C . MET A 1 111 ? 0.044 7.472 10.507 1.00 92.12 111 MET A C 1
ATOM 835 O O . MET A 1 111 ? -1.186 7.493 10.531 1.00 92.12 111 MET A O 1
ATOM 839 N N . VAL A 1 112 ? 0.755 6.500 11.083 1.00 94.88 112 VAL A N 1
ATOM 840 C CA . VAL A 1 112 ? 0.163 5.358 11.796 1.00 94.88 112 VAL A CA 1
ATOM 841 C C . VAL A 1 112 ? -0.645 5.816 13.008 1.00 94.88 112 VAL A C 1
ATOM 843 O O . VAL A 1 112 ? -1.823 5.485 13.105 1.00 94.88 112 VAL A O 1
ATOM 846 N N . HIS A 1 113 ? -0.068 6.637 13.888 1.00 94.31 113 HIS A N 1
ATOM 847 C CA . HIS A 1 113 ? -0.760 7.135 15.079 1.00 94.31 113 HIS A CA 1
ATOM 848 C C . HIS A 1 113 ? -1.975 8.001 14.739 1.00 94.31 113 HIS A C 1
ATOM 850 O O . HIS A 1 113 ? -3.025 7.859 15.362 1.00 94.31 113 HIS A O 1
ATOM 856 N N . THR A 1 114 ? -1.857 8.872 13.734 1.00 91.31 114 THR A N 1
ATOM 857 C CA . THR A 1 114 ? -2.980 9.705 13.279 1.00 91.31 114 THR A CA 1
ATOM 858 C C . THR A 1 114 ? -4.097 8.845 12.701 1.00 91.31 114 THR A C 1
ATOM 860 O O . THR A 1 114 ? -5.263 9.112 12.942 1.00 91.31 114 THR A O 1
ATOM 863 N N . THR A 1 115 ? -3.763 7.801 11.947 1.00 91.88 115 THR A N 1
ATOM 864 C CA . THR A 1 115 ? -4.763 6.892 11.369 1.00 91.88 115 THR A CA 1
ATOM 865 C C . THR A 1 115 ? -5.455 6.062 12.456 1.00 91.88 115 THR A C 1
ATOM 867 O O . THR A 1 115 ? -6.675 5.912 12.434 1.00 91.88 115 THR A O 1
ATOM 870 N N . ALA A 1 116 ? -4.702 5.609 13.461 1.00 93.75 116 ALA A N 1
ATOM 871 C CA . ALA A 1 116 ? -5.230 4.837 14.583 1.00 93.75 116 ALA A CA 1
ATOM 872 C C . ALA A 1 116 ? -6.246 5.617 15.436 1.00 93.75 116 ALA A C 1
ATOM 874 O O . ALA A 1 116 ? -7.138 5.004 16.010 1.00 93.75 116 ALA A O 1
ATOM 875 N N . SER A 1 117 ? -6.178 6.957 15.489 1.00 93.06 117 SER A N 1
ATOM 876 C CA . SER A 1 117 ? -7.181 7.769 16.204 1.00 93.06 117 SER A CA 1
ATOM 877 C C . SER A 1 117 ? -8.576 7.748 15.567 1.00 93.06 117 SER A C 1
ATOM 879 O O . SER A 1 117 ? -9.520 8.260 16.161 1.00 93.06 117 SER A O 1
ATOM 881 N N . TYR A 1 118 ? -8.695 7.195 14.357 1.00 92.75 118 TYR A N 1
ATOM 882 C CA . TYR A 1 118 ? -9.954 6.963 13.646 1.00 92.75 118 TYR A CA 1
ATOM 883 C C . TYR A 1 118 ? -10.335 5.474 13.624 1.00 92.75 118 TYR A C 1
ATOM 885 O O . TYR A 1 118 ? -11.118 5.062 12.773 1.00 92.75 118 TYR A O 1
ATOM 893 N N . ASP A 1 119 ? -9.746 4.663 14.510 1.00 94.56 119 ASP A N 1
ATOM 894 C CA . ASP A 1 119 ? -9.980 3.217 14.610 1.00 94.56 119 ASP A CA 1
ATOM 895 C C . ASP A 1 119 ? -9.718 2.455 13.296 1.00 94.56 119 ASP A C 1
ATOM 897 O O . ASP A 1 119 ? -10.344 1.438 12.996 1.00 94.56 119 ASP A O 1
ATOM 901 N N . THR A 1 120 ? -8.752 2.935 12.504 1.00 94.62 120 THR A N 1
ATOM 902 C CA . THR A 1 120 ? -8.299 2.277 11.274 1.00 94.62 120 THR A CA 1
ATOM 903 C C . THR A 1 120 ? -6.772 2.158 11.209 1.00 94.62 120 THR A C 1
ATOM 905 O O . THR A 1 120 ? -6.056 2.468 12.161 1.00 94.62 120 THR A O 1
ATOM 908 N N . TYR A 1 121 ? -6.248 1.627 10.107 1.00 96.44 121 TYR A N 1
ATOM 909 C CA . TYR A 1 121 ? -4.887 1.134 9.980 1.00 96.44 121 TYR A CA 1
ATOM 910 C C . TYR A 1 121 ? -4.184 1.623 8.712 1.00 96.44 121 TYR A C 1
ATOM 912 O O . TYR A 1 121 ? -4.787 2.145 7.772 1.00 96.44 121 TYR A O 1
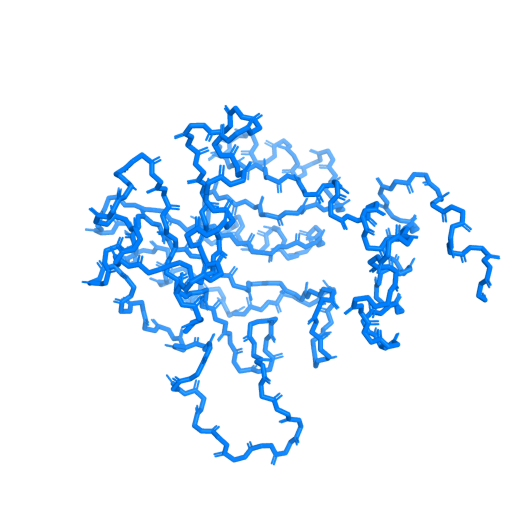ATOM 920 N N . VAL A 1 122 ? -2.866 1.414 8.687 1.00 96.56 122 VAL A N 1
ATOM 921 C CA . VAL A 1 122 ? -1.997 1.748 7.556 1.00 96.56 122 VAL A CA 1
ATOM 922 C C . VAL A 1 122 ? -1.494 0.476 6.877 1.00 96.56 122 VAL A C 1
ATOM 924 O O . VAL A 1 122 ? -1.051 -0.462 7.544 1.00 96.56 122 VAL A O 1
ATOM 927 N N . THR A 1 123 ? -1.497 0.465 5.545 1.00 97.44 123 THR A N 1
ATOM 928 C CA . THR A 1 123 ? -0.780 -0.526 4.728 1.00 97.44 123 THR A CA 1
ATOM 929 C C . THR A 1 123 ? 0.366 0.133 3.973 1.00 97.44 123 THR A C 1
ATOM 931 O O . THR A 1 123 ? 0.260 1.284 3.549 1.00 97.44 123 THR A O 1
ATOM 934 N N . ALA A 1 124 ? 1.458 -0.593 3.751 1.00 96.69 124 ALA A N 1
ATOM 935 C CA . ALA A 1 124 ? 2.661 -0.055 3.133 1.00 96.69 124 ALA A CA 1
ATOM 936 C C . ALA A 1 124 ? 3.104 -0.859 1.910 1.00 96.69 124 ALA A C 1
ATOM 938 O O . ALA A 1 124 ? 2.990 -2.078 1.849 1.00 96.69 124 ALA A O 1
ATOM 939 N N . HIS A 1 125 ? 3.561 -0.159 0.875 1.00 95.81 125 HIS A N 1
ATOM 940 C CA . HIS A 1 125 ? 4.179 -0.767 -0.305 1.00 95.81 125 HIS A CA 1
ATOM 941 C C . HIS A 1 125 ? 5.636 -1.129 -0.006 1.00 95.81 125 HIS A C 1
ATOM 943 O O . HIS A 1 125 ? 6.418 -0.227 0.297 1.00 95.81 125 HIS A O 1
ATOM 949 N N . ALA A 1 126 ? 6.019 -2.404 -0.139 1.00 92.69 126 ALA A N 1
ATOM 950 C CA . ALA A 1 126 ? 7.391 -2.833 0.123 1.00 92.69 126 ALA A CA 1
ATOM 951 C C . ALA A 1 126 ? 7.816 -4.040 -0.716 1.00 92.69 126 ALA A C 1
ATOM 953 O O . ALA A 1 126 ? 7.049 -4.976 -0.909 1.00 92.69 126 ALA A O 1
ATOM 954 N N . TYR A 1 127 ? 9.085 -4.067 -1.127 1.00 90.50 127 TYR A N 1
ATOM 955 C CA . TYR A 1 127 ? 9.696 -5.258 -1.726 1.00 90.50 127 TYR A CA 1
ATOM 956 C C . TYR A 1 127 ? 10.757 -5.897 -0.827 1.00 90.50 127 TYR A C 1
ATOM 958 O O . TYR A 1 127 ? 10.772 -7.116 -0.689 1.00 90.50 127 TYR A O 1
ATOM 966 N N . THR A 1 128 ? 11.658 -5.099 -0.240 1.00 90.12 128 THR A N 1
ATOM 967 C CA . THR A 1 128 ? 12.851 -5.589 0.478 1.00 90.12 128 THR A CA 1
ATOM 968 C C . THR A 1 128 ? 12.641 -5.784 1.970 1.00 90.12 128 THR A C 1
ATOM 970 O O . THR A 1 128 ? 11.874 -5.054 2.594 1.00 90.12 128 THR A O 1
ATOM 973 N N . ILE A 1 129 ? 13.413 -6.709 2.552 1.00 92.44 129 ILE A N 1
ATOM 974 C CA . ILE A 1 129 ? 13.484 -6.959 4.003 1.00 92.44 129 ILE A CA 1
ATOM 975 C C . ILE A 1 129 ? 13.746 -5.659 4.762 1.00 92.44 129 ILE A C 1
ATOM 977 O O . ILE A 1 129 ? 13.062 -5.362 5.736 1.00 92.44 129 ILE A O 1
ATOM 981 N N . ARG A 1 130 ? 14.697 -4.842 4.286 1.00 92.75 130 ARG A N 1
ATOM 982 C CA . ARG A 1 130 ? 15.027 -3.548 4.900 1.00 92.75 130 ARG A CA 1
ATOM 983 C C . ARG A 1 130 ? 13.815 -2.615 4.959 1.00 92.75 130 ARG A C 1
ATOM 985 O O . ARG A 1 130 ? 13.568 -2.030 6.008 1.00 92.75 130 ARG A O 1
ATOM 992 N N . ALA A 1 131 ? 13.078 -2.475 3.855 1.00 94.25 131 ALA A N 1
ATOM 993 C CA . ALA A 1 131 ? 11.906 -1.605 3.800 1.00 94.25 131 ALA A CA 1
ATOM 994 C C . ALA A 1 131 ? 10.754 -2.151 4.657 1.00 94.25 131 ALA A C 1
ATOM 996 O O . ALA A 1 131 ? 10.199 -1.419 5.468 1.00 94.25 131 ALA A O 1
ATOM 997 N N . MET A 1 132 ? 10.451 -3.448 4.544 1.00 95.62 132 MET A N 1
ATOM 998 C CA . MET A 1 132 ? 9.404 -4.089 5.344 1.00 95.62 132 MET A CA 1
ATOM 999 C C . MET A 1 132 ? 9.685 -3.980 6.845 1.00 95.62 132 MET A C 1
ATOM 1001 O O . MET A 1 132 ? 8.805 -3.590 7.604 1.00 95.62 132 MET A O 1
ATOM 1005 N N . ARG A 1 133 ? 10.924 -4.249 7.278 1.00 96.06 133 ARG A N 1
ATOM 1006 C CA . ARG A 1 133 ? 11.324 -4.133 8.687 1.00 96.06 133 ARG A CA 1
ATOM 1007 C C . ARG A 1 133 ? 11.185 -2.703 9.206 1.00 96.06 133 ARG A C 1
ATOM 1009 O O . ARG A 1 133 ? 10.677 -2.520 10.306 1.00 96.06 133 ARG A O 1
ATOM 1016 N N . HIS A 1 134 ? 11.588 -1.705 8.415 1.00 95.94 134 HIS A N 1
ATOM 1017 C CA . HIS A 1 134 ? 11.367 -0.295 8.748 1.00 95.94 134 HIS A CA 1
ATOM 1018 C C . HIS A 1 134 ? 9.874 -0.005 8.968 1.00 95.94 134 HIS A C 1
ATOM 1020 O O . HIS A 1 134 ? 9.509 0.560 9.994 1.00 95.94 134 HIS A O 1
ATOM 1026 N N . MET A 1 135 ? 8.991 -0.469 8.084 1.00 96.50 135 MET A N 1
ATOM 1027 C CA . MET A 1 135 ? 7.556 -0.204 8.224 1.00 96.50 135 MET A CA 1
ATOM 1028 C C . MET A 1 135 ? 6.924 -0.929 9.415 1.00 96.50 135 MET A C 1
ATOM 1030 O O . MET A 1 135 ? 6.137 -0.336 10.150 1.00 96.50 135 MET A O 1
ATOM 1034 N N . ILE A 1 136 ? 7.284 -2.197 9.628 1.00 97.31 136 ILE A N 1
ATOM 1035 C CA . ILE A 1 136 ? 6.795 -3.009 10.752 1.00 97.31 136 ILE A CA 1
ATOM 1036 C C . ILE A 1 136 ? 7.202 -2.380 12.088 1.00 97.31 136 ILE A C 1
ATOM 1038 O O . ILE A 1 136 ? 6.401 -2.332 13.020 1.00 97.31 136 ILE A O 1
ATOM 1042 N N . ASN A 1 137 ? 8.429 -1.861 12.182 1.00 96.94 137 ASN A N 1
ATOM 1043 C CA . ASN A 1 137 ? 8.910 -1.186 13.387 1.00 96.94 137 ASN A CA 1
ATOM 1044 C C . ASN A 1 137 ? 8.152 0.118 13.683 1.00 96.94 137 ASN A C 1
ATOM 1046 O O . ASN A 1 137 ? 8.049 0.491 14.847 1.00 96.94 137 ASN A O 1
ATOM 1050 N N . ASN A 1 138 ? 7.590 0.762 12.657 1.00 97.81 138 ASN A N 1
ATOM 1051 C CA . ASN A 1 138 ? 6.804 1.992 12.772 1.00 97.81 138 ASN A CA 1
ATOM 1052 C C . ASN A 1 138 ? 5.280 1.750 12.802 1.00 97.81 138 ASN A C 1
ATOM 1054 O O . ASN A 1 138 ? 4.504 2.698 12.744 1.00 97.81 138 ASN A O 1
ATOM 1058 N N . GLY A 1 139 ? 4.835 0.492 12.914 1.00 97.00 139 GLY A N 1
ATOM 1059 C CA . GLY A 1 139 ? 3.453 0.157 13.275 1.00 97.00 139 GLY A CA 1
ATOM 1060 C C . GLY A 1 139 ? 2.450 0.037 12.125 1.00 97.00 139 GLY A C 1
ATOM 1061 O O . GLY A 1 139 ? 1.246 0.084 12.371 1.00 97.00 139 GLY A O 1
ATOM 1062 N N . VAL A 1 140 ? 2.895 -0.141 10.875 1.00 97.50 140 VAL A N 1
ATOM 1063 C CA . VAL A 1 140 ? 1.958 -0.484 9.784 1.00 97.50 140 VAL A CA 1
ATOM 1064 C C . VAL A 1 140 ? 1.319 -1.851 10.041 1.00 97.50 140 VAL A C 1
ATOM 1066 O O . VAL A 1 140 ? 1.982 -2.733 10.567 1.00 97.50 140 VAL A O 1
ATOM 1069 N N . LEU A 1 141 ? 0.066 -2.063 9.633 1.00 97.38 141 LEU A N 1
ATOM 1070 C CA . LEU A 1 141 ? -0.648 -3.332 9.851 1.00 97.38 141 LEU A CA 1
ATOM 1071 C C . LEU A 1 141 ? -0.612 -4.263 8.629 1.00 97.38 141 LEU A C 1
ATOM 1073 O O . LEU A 1 141 ? -0.864 -5.459 8.747 1.00 97.38 141 LEU A O 1
ATOM 1077 N N . GLY A 1 142 ? -0.297 -3.733 7.447 1.00 97.31 142 GLY A N 1
ATOM 1078 C CA . GLY A 1 142 ? -0.237 -4.514 6.213 1.00 97.31 142 GLY A CA 1
ATOM 1079 C C . GLY A 1 142 ? 0.973 -4.179 5.352 1.00 97.31 142 GLY A C 1
ATOM 1080 O O . GLY A 1 142 ? 1.326 -3.011 5.187 1.00 97.31 142 GLY A O 1
ATOM 1081 N N . ILE A 1 143 ? 1.577 -5.208 4.769 1.00 97.88 143 ILE A N 1
ATOM 1082 C CA . ILE A 1 143 ? 2.635 -5.112 3.767 1.00 97.88 143 ILE A CA 1
ATOM 1083 C C . ILE A 1 143 ? 2.089 -5.599 2.425 1.00 97.88 143 ILE A C 1
ATOM 1085 O O . ILE A 1 143 ? 1.656 -6.742 2.287 1.00 97.88 143 ILE A O 1
ATOM 1089 N N . GLU A 1 144 ? 2.156 -4.742 1.411 1.00 97.06 144 GLU A N 1
ATOM 1090 C CA . GLU A 1 144 ? 1.801 -5.085 0.036 1.00 97.06 144 GLU A CA 1
ATOM 1091 C C . GLU A 1 144 ? 3.047 -5.515 -0.748 1.00 97.06 144 GLU A C 1
ATOM 1093 O O . GLU A 1 144 ? 4.107 -4.897 -0.627 1.00 97.06 144 GLU A O 1
ATOM 1098 N N . HIS A 1 145 ? 2.880 -6.514 -1.618 1.00 94.31 145 HIS A N 1
ATOM 1099 C CA . HIS A 1 145 ? 3.917 -7.189 -2.410 1.00 94.31 145 HIS A CA 1
ATOM 1100 C C . HIS A 1 145 ? 4.821 -8.128 -1.599 1.00 94.31 145 HIS A C 1
ATOM 1102 O O . HIS A 1 145 ? 4.658 -9.341 -1.703 1.00 94.31 145 HIS A O 1
ATOM 1108 N N . GLY A 1 146 ? 5.779 -7.585 -0.837 1.00 91.81 146 GLY A N 1
ATOM 1109 C CA . GLY A 1 146 ? 6.688 -8.330 0.045 1.00 91.81 146 GLY A CA 1
ATOM 1110 C C . GLY A 1 146 ? 7.508 -9.442 -0.620 1.00 91.81 146 GLY A C 1
ATOM 1111 O O . GLY A 1 146 ? 7.767 -10.472 -0.010 1.00 91.81 146 GLY A O 1
ATOM 1112 N N . ASN A 1 147 ? 7.923 -9.260 -1.877 1.00 89.69 147 ASN A N 1
ATOM 1113 C CA . ASN A 1 147 ? 8.549 -10.328 -2.674 1.00 89.69 147 ASN A CA 1
ATOM 1114 C C . ASN A 1 147 ? 9.848 -10.913 -2.109 1.00 89.69 147 ASN A C 1
ATOM 1116 O O . ASN A 1 147 ? 10.226 -12.000 -2.532 1.00 89.69 147 ASN A O 1
ATOM 1120 N N . PHE A 1 148 ? 10.560 -10.184 -1.250 1.00 89.50 148 PHE A N 1
ATOM 1121 C CA . PHE A 1 148 ? 11.817 -10.647 -0.659 1.00 89.50 148 PHE A CA 1
ATOM 1122 C C . PHE A 1 148 ? 11.659 -11.009 0.818 1.00 89.50 148 PHE A C 1
ATOM 1124 O O . PHE A 1 148 ? 12.618 -10.879 1.568 1.00 89.50 148 PHE A O 1
ATOM 1131 N N . LEU A 1 149 ? 10.453 -11.376 1.256 1.00 91.75 149 LEU A N 1
ATOM 1132 C CA . LEU A 1 149 ? 10.213 -11.821 2.626 1.00 91.75 149 LEU A CA 1
ATOM 1133 C C . LEU A 1 149 ? 11.079 -13.048 2.947 1.00 91.75 149 LEU A C 1
ATOM 1135 O O . LEU A 1 149 ? 11.099 -14.004 2.174 1.00 91.75 149 LEU A O 1
ATOM 1139 N N . ASP A 1 150 ? 11.780 -13.000 4.078 1.00 91.19 150 ASP A N 1
ATOM 1140 C CA . ASP A 1 150 ? 12.505 -14.130 4.656 1.00 91.19 150 ASP A CA 1
ATOM 1141 C C . ASP A 1 150 ? 11.759 -14.689 5.877 1.00 91.19 150 ASP A C 1
ATOM 1143 O O . ASP A 1 150 ? 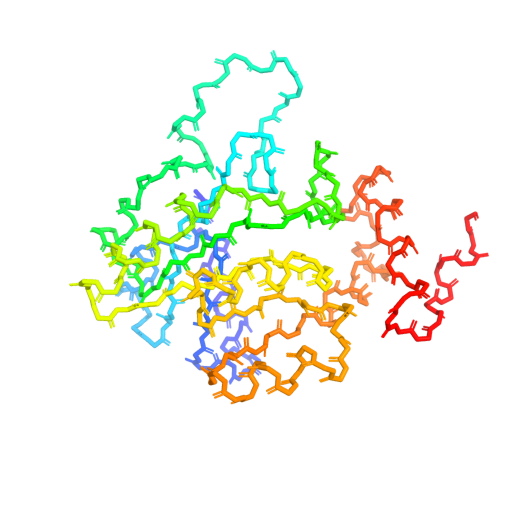10.755 -14.129 6.327 1.00 91.19 150 ASP A O 1
ATOM 1147 N N . GLU A 1 151 ? 12.234 -15.825 6.383 1.00 95.00 151 GLU A N 1
ATOM 1148 C CA . GLU A 1 151 ? 11.625 -16.537 7.510 1.00 95.00 151 GLU A CA 1
ATOM 1149 C C . GLU A 1 151 ? 11.607 -15.676 8.782 1.00 95.00 151 GLU A C 1
ATOM 1151 O O . GLU A 1 151 ? 10.538 -15.460 9.350 1.00 95.00 151 GLU A O 1
ATOM 1156 N N . ASP A 1 152 ? 12.739 -15.067 9.149 1.00 96.50 152 ASP A N 1
ATOM 1157 C CA . ASP A 1 152 ? 12.861 -14.196 10.328 1.00 96.50 152 ASP A CA 1
ATOM 1158 C C . ASP A 1 152 ? 11.840 -13.046 10.323 1.00 96.50 152 ASP A C 1
ATOM 1160 O O . ASP A 1 152 ? 11.252 -12.683 11.349 1.00 96.50 152 ASP A O 1
ATOM 1164 N N . LEU A 1 153 ? 11.649 -12.403 9.169 1.00 96.06 153 LEU A N 1
ATOM 1165 C CA . LEU A 1 153 ? 10.701 -11.308 9.049 1.00 96.06 153 LEU A CA 1
ATOM 1166 C C . LEU A 1 153 ? 9.255 -11.814 8.989 1.00 96.06 153 LEU A C 1
ATOM 1168 O O . LEU A 1 153 ? 8.374 -11.141 9.523 1.00 96.06 153 LEU A O 1
ATOM 1172 N N . ALA A 1 154 ? 9.003 -12.985 8.398 1.00 96.88 154 ALA A N 1
ATOM 1173 C CA . ALA A 1 154 ? 7.686 -13.619 8.411 1.00 96.88 154 ALA A CA 1
ATOM 1174 C C . ALA A 1 154 ? 7.249 -13.981 9.840 1.00 96.88 154 ALA A C 1
ATOM 1176 O O . ALA A 1 154 ? 6.113 -13.696 10.225 1.00 96.88 154 ALA A O 1
ATOM 1177 N N . GLU A 1 155 ? 8.158 -14.523 10.653 1.00 97.62 155 GLU A N 1
ATOM 1178 C CA . GLU A 1 155 ? 7.922 -14.791 12.074 1.00 97.62 155 GLU A CA 1
ATOM 1179 C C . GLU A 1 155 ? 7.614 -13.504 12.844 1.00 97.62 155 GLU A C 1
ATOM 1181 O O . GLU A 1 155 ? 6.647 -13.446 13.607 1.00 97.62 155 GLU A O 1
ATOM 1186 N N . LEU A 1 156 ? 8.382 -12.435 12.600 1.00 96.44 156 LEU A N 1
ATOM 1187 C CA . LEU A 1 156 ? 8.125 -11.127 13.206 1.00 96.44 156 LEU A CA 1
ATOM 1188 C C . LEU A 1 156 ? 6.745 -10.574 12.820 1.00 96.44 156 LEU A C 1
ATOM 1190 O O . LEU A 1 156 ? 6.044 -10.025 13.674 1.00 96.44 156 LEU A O 1
ATOM 1194 N N . MET A 1 157 ? 6.357 -10.701 11.548 1.00 98.19 157 MET A N 1
ATOM 1195 C CA . MET A 1 157 ? 5.039 -10.289 11.064 1.00 98.19 157 MET A CA 1
ATOM 1196 C C . MET A 1 157 ? 3.930 -11.080 11.757 1.00 98.19 157 MET A C 1
ATOM 1198 O O . MET A 1 157 ? 3.001 -10.472 12.284 1.00 98.19 157 MET A O 1
ATOM 1202 N N . ALA A 1 158 ? 4.058 -12.407 11.829 1.00 97.75 158 ALA A N 1
ATOM 1203 C CA . ALA A 1 158 ? 3.095 -13.271 12.505 1.00 97.75 158 ALA A CA 1
ATOM 1204 C C . ALA A 1 158 ? 2.960 -12.919 13.995 1.00 97.75 158 ALA A C 1
ATOM 1206 O O . ALA A 1 158 ? 1.847 -12.743 14.489 1.00 97.75 158 ALA A O 1
ATOM 1207 N N . ALA A 1 159 ? 4.082 -12.720 14.694 1.00 97.75 159 ALA A N 1
ATOM 1208 C CA . ALA A 1 159 ? 4.101 -12.344 16.108 1.00 97.75 159 ALA A CA 1
ATOM 1209 C C . ALA A 1 159 ? 3.438 -10.982 16.383 1.00 97.75 159 ALA A C 1
ATOM 1211 O O . ALA A 1 159 ? 2.904 -10.757 17.468 1.00 97.75 159 ALA A O 1
ATOM 1212 N N . LYS A 1 160 ? 3.470 -10.068 15.408 1.00 97.50 160 LYS A N 1
ATOM 1213 C CA . LYS A 1 160 ? 2.873 -8.728 15.498 1.00 97.50 160 LYS A CA 1
ATOM 1214 C C . LYS A 1 160 ? 1.479 -8.626 14.865 1.00 97.50 160 LYS A C 1
ATOM 1216 O O . LYS A 1 160 ? 0.897 -7.547 14.904 1.00 97.50 160 LYS A O 1
ATOM 1221 N N . GLY A 1 161 ? 0.947 -9.706 14.288 1.00 97.44 161 GLY A N 1
ATOM 1222 C CA . GLY A 1 161 ? -0.343 -9.695 13.588 1.00 97.44 161 GLY A CA 1
ATOM 1223 C C . GLY A 1 161 ? -0.347 -8.859 12.301 1.00 97.44 161 GLY A C 1
ATOM 1224 O O . GLY A 1 161 ? -1.374 -8.288 11.945 1.00 97.44 161 GLY A O 1
ATOM 1225 N N . ILE A 1 162 ? 0.798 -8.753 11.623 1.00 98.00 162 ILE A N 1
ATOM 1226 C CA . ILE A 1 162 ? 0.967 -7.967 10.395 1.00 98.00 162 ILE A CA 1
ATOM 1227 C C . ILE A 1 162 ? 0.573 -8.819 9.191 1.00 98.00 162 ILE A C 1
ATOM 1229 O O . ILE A 1 162 ? 1.095 -9.918 8.996 1.00 98.00 162 ILE A O 1
ATOM 1233 N N . TYR A 1 163 ? -0.298 -8.287 8.340 1.00 96.56 163 TYR A N 1
ATOM 1234 C CA . TYR A 1 163 ? -0.753 -8.980 7.139 1.00 96.56 163 TYR A CA 1
ATOM 1235 C C . TYR A 1 163 ? 0.223 -8.798 5.976 1.00 96.56 163 TYR A C 1
ATOM 1237 O O . TYR A 1 163 ? 0.745 -7.708 5.745 1.00 96.56 163 TYR A O 1
ATOM 1245 N N . LEU A 1 164 ? 0.412 -9.855 5.189 1.00 97.00 164 LEU A N 1
ATOM 1246 C CA . LEU A 1 164 ? 1.085 -9.800 3.895 1.00 97.00 164 LEU A CA 1
ATOM 1247 C C . LEU A 1 164 ? 0.048 -9.934 2.777 1.00 97.00 164 LEU A C 1
ATOM 1249 O O . LEU A 1 164 ? -0.751 -10.867 2.792 1.00 97.00 164 LEU A O 1
ATOM 1253 N N . THR A 1 165 ? 0.109 -9.056 1.775 1.00 97.06 165 THR A N 1
ATOM 1254 C CA . THR A 1 165 ? -0.697 -9.153 0.547 1.00 97.06 165 THR A CA 1
ATOM 1255 C C . THR A 1 165 ? 0.221 -9.306 -0.671 1.00 97.06 165 THR A C 1
ATOM 1257 O O . THR A 1 165 ? 0.634 -8.306 -1.274 1.00 97.06 165 THR A O 1
ATOM 1260 N N . PRO A 1 166 ? 0.584 -10.545 -1.056 1.00 94.19 166 PRO A N 1
ATOM 1261 C CA . PRO A 1 166 ? 1.376 -10.794 -2.255 1.00 94.19 166 PRO A CA 1
ATOM 1262 C C . PRO A 1 166 ? 0.567 -10.498 -3.519 1.00 94.19 166 PRO A C 1
ATOM 1264 O O . PRO A 1 166 ? -0.591 -10.888 -3.641 1.00 94.19 166 PRO A O 1
ATOM 1267 N N . THR A 1 167 ? 1.192 -9.879 -4.520 1.00 92.50 167 THR A N 1
ATOM 1268 C CA . THR A 1 167 ? 0.535 -9.543 -5.799 1.00 92.50 167 THR A CA 1
ATOM 1269 C C . THR A 1 167 ? 1.158 -10.301 -6.973 1.00 92.50 167 THR A C 1
ATOM 1271 O O . THR A 1 167 ? 1.415 -9.720 -8.031 1.00 92.50 167 THR A O 1
ATOM 1274 N N . LEU A 1 168 ? 1.464 -11.587 -6.783 1.00 88.75 168 LEU A N 1
ATOM 1275 C CA . LEU A 1 168 ? 2.286 -12.378 -7.712 1.00 88.75 168 LEU A CA 1
ATOM 1276 C C . LEU A 1 168 ? 1.722 -12.411 -9.140 1.00 88.75 168 LEU A C 1
ATOM 1278 O O . LEU A 1 168 ? 2.478 -12.262 -10.097 1.00 88.75 168 LEU A O 1
ATOM 1282 N N . VAL A 1 169 ? 0.394 -12.491 -9.283 1.00 88.56 169 VAL A N 1
ATOM 1283 C CA . VAL A 1 169 ? -0.290 -12.510 -10.590 1.00 88.56 169 VAL A CA 1
ATOM 1284 C C . VAL A 1 169 ? 0.025 -11.281 -11.445 1.00 88.56 169 VAL A C 1
ATOM 1286 O O . VAL A 1 169 ? 0.161 -11.381 -12.659 1.00 88.56 169 VAL A O 1
ATOM 1289 N N . THR A 1 170 ? 0.223 -10.115 -10.823 1.00 85.81 170 THR A N 1
ATOM 1290 C CA . THR A 1 170 ? 0.551 -8.894 -11.571 1.00 85.81 170 THR A CA 1
ATOM 1291 C C . THR A 1 170 ? 1.929 -8.985 -12.215 1.00 85.81 170 THR A C 1
ATOM 1293 O O . THR A 1 170 ? 2.177 -8.336 -13.222 1.00 85.81 170 THR A O 1
ATOM 1296 N N . HIS A 1 171 ? 2.838 -9.779 -11.647 1.00 81.19 171 HIS A N 1
ATOM 1297 C CA . HIS A 1 171 ? 4.192 -9.947 -12.164 1.00 81.19 171 HIS A CA 1
ATOM 1298 C C . HIS A 1 171 ? 4.224 -10.843 -13.395 1.00 81.19 171 HIS A C 1
ATOM 1300 O O . HIS A 1 171 ? 4.983 -10.553 -14.319 1.00 81.19 171 HIS A O 1
ATOM 1306 N N . ASP A 1 172 ? 3.392 -11.880 -13.398 1.00 82.19 172 ASP A N 1
ATOM 1307 C CA . ASP A 1 172 ? 3.189 -12.750 -14.551 1.00 82.19 172 ASP A CA 1
ATOM 1308 C C . ASP A 1 172 ? 2.463 -12.007 -15.683 1.00 82.19 172 ASP A C 1
ATOM 1310 O O . ASP A 1 172 ? 2.927 -11.982 -16.823 1.00 82.19 172 ASP A O 1
ATOM 1314 N N . ALA A 1 173 ? 1.401 -11.267 -15.343 1.00 85.81 173 ALA A N 1
ATOM 1315 C CA . ALA A 1 173 ? 0.654 -10.464 -16.307 1.00 85.81 173 ALA A CA 1
ATOM 1316 C C . ALA A 1 173 ? 1.559 -9.462 -17.042 1.00 85.81 173 ALA A C 1
ATOM 1318 O O . ALA A 1 173 ? 1.613 -9.464 -18.264 1.00 85.81 173 ALA A O 1
ATOM 1319 N N . ILE A 1 174 ? 2.359 -8.661 -16.327 1.00 83.94 174 ILE A N 1
ATOM 1320 C CA . ILE A 1 174 ? 3.285 -7.697 -16.961 1.00 83.94 174 ILE A CA 1
ATOM 1321 C C . ILE A 1 174 ? 4.503 -8.362 -17.627 1.00 83.94 174 ILE A C 1
ATOM 1323 O O . ILE A 1 174 ? 5.422 -7.671 -18.075 1.00 83.94 174 ILE A O 1
ATOM 1327 N N . ALA A 1 175 ? 4.608 -9.692 -17.606 1.00 78.69 175 ALA A N 1
ATOM 1328 C CA . ALA A 1 175 ? 5.626 -10.460 -18.319 1.00 78.69 175 ALA A CA 1
ATOM 1329 C C . ALA A 1 175 ? 5.127 -11.118 -19.595 1.00 78.69 175 ALA A C 1
ATOM 1331 O O . ALA A 1 175 ? 5.954 -11.627 -20.349 1.00 78.69 175 ALA A O 1
ATOM 1332 N N . THR A 1 176 ? 3.826 -11.062 -19.855 1.00 80.25 176 THR A N 1
ATOM 1333 C CA . THR A 1 176 ? 3.198 -11.755 -20.970 1.00 80.25 176 THR A CA 1
ATOM 1334 C C . THR A 1 176 ? 2.382 -10.780 -21.827 1.00 80.25 176 THR A C 1
ATOM 1336 O O . THR A 1 176 ? 1.812 -9.813 -21.310 1.00 80.25 176 THR A O 1
ATOM 1339 N N . PRO A 1 177 ? 2.319 -10.984 -23.156 1.00 85.25 177 PRO A N 1
ATOM 1340 C CA . PRO A 1 177 ? 1.420 -10.214 -24.007 1.00 85.25 177 PRO A CA 1
ATOM 1341 C C . PRO A 1 177 ? -0.044 -10.356 -23.549 1.00 85.25 177 PRO A C 1
ATOM 1343 O O . PRO A 1 177 ? -0.449 -11.446 -23.143 1.00 85.25 177 PRO A O 1
ATOM 1346 N N . PRO A 1 178 ? -0.866 -9.295 -23.643 1.00 87.81 178 PRO A N 1
ATOM 1347 C CA . PRO A 1 178 ? -0.571 -7.999 -24.265 1.00 87.81 178 PRO A CA 1
ATOM 1348 C C . PRO A 1 178 ? 0.021 -6.946 -23.304 1.00 87.81 178 PRO A C 1
ATOM 1350 O O . PRO A 1 178 ? 0.096 -5.773 -23.664 1.00 87.81 178 PRO A O 1
ATOM 1353 N N . TYR A 1 179 ? 0.383 -7.315 -22.071 1.00 85.44 179 TYR A N 1
ATOM 1354 C CA . TYR A 1 179 ? 0.790 -6.365 -21.024 1.00 85.44 179 TYR A CA 1
ATOM 1355 C C . TYR A 1 179 ? 2.309 -6.274 -20.822 1.00 85.44 179 TYR A C 1
ATOM 1357 O O . TYR A 1 179 ? 2.779 -5.536 -19.955 1.00 85.44 179 TYR A O 1
ATOM 1365 N N . ASP A 1 180 ? 3.091 -6.977 -21.633 1.00 81.00 180 ASP A N 1
ATOM 1366 C CA . ASP A 1 180 ? 4.554 -6.967 -21.628 1.00 81.00 180 ASP A CA 1
ATOM 1367 C C . ASP A 1 180 ? 5.157 -5.589 -21.957 1.00 81.00 180 ASP A C 1
ATOM 1369 O O . ASP A 1 180 ? 6.285 -5.299 -21.564 1.00 81.00 180 ASP A O 1
ATOM 1373 N N . GLN A 1 181 ? 4.378 -4.706 -22.588 1.00 82.94 181 GLN A N 1
ATOM 1374 C CA . GLN A 1 181 ? 4.749 -3.316 -22.889 1.00 82.94 181 GLN A CA 1
ATOM 1375 C C . GLN A 1 181 ? 4.226 -2.293 -21.867 1.00 82.94 181 GLN A C 1
ATOM 1377 O O . GLN A 1 181 ? 4.382 -1.087 -22.058 1.00 82.94 181 GLN A O 1
ATOM 1382 N N . PHE A 1 182 ? 3.593 -2.740 -20.777 1.00 83.50 182 PHE A N 1
ATOM 1383 C CA . PHE A 1 182 ? 3.020 -1.838 -19.773 1.00 83.50 182 PHE A CA 1
ATOM 1384 C C . PHE A 1 182 ? 4.081 -0.969 -19.075 1.00 83.50 182 PHE A C 1
ATOM 1386 O O . PHE A 1 182 ? 3.820 0.177 -18.708 1.00 83.50 182 PHE A O 1
ATOM 1393 N N . LEU A 1 183 ? 5.286 -1.509 -18.879 1.00 81.62 183 LEU A N 1
ATOM 1394 C CA . LEU A 1 183 ? 6.392 -0.811 -18.231 1.00 81.62 183 LEU A CA 1
ATOM 1395 C C . LEU A 1 183 ? 7.324 -0.178 -19.266 1.00 81.62 183 LEU A C 1
ATOM 1397 O O . LEU A 1 183 ? 7.700 -0.804 -20.251 1.00 81.62 183 LEU A O 1
ATOM 1401 N N . ASN A 1 184 ? 7.789 1.041 -18.984 1.00 81.00 184 ASN A N 1
ATOM 1402 C CA . ASN A 1 184 ? 8.914 1.611 -19.726 1.00 81.00 184 ASN A CA 1
ATOM 1403 C C . ASN A 1 184 ? 10.215 0.820 -19.459 1.00 81.00 184 ASN A C 1
ATOM 1405 O O . ASN A 1 184 ? 10.279 -0.017 -18.554 1.00 81.00 184 ASN A O 1
ATOM 1409 N N . GLU A 1 185 ? 11.260 1.096 -20.239 1.00 78.81 185 GLU A N 1
ATOM 1410 C CA . GLU A 1 185 ? 12.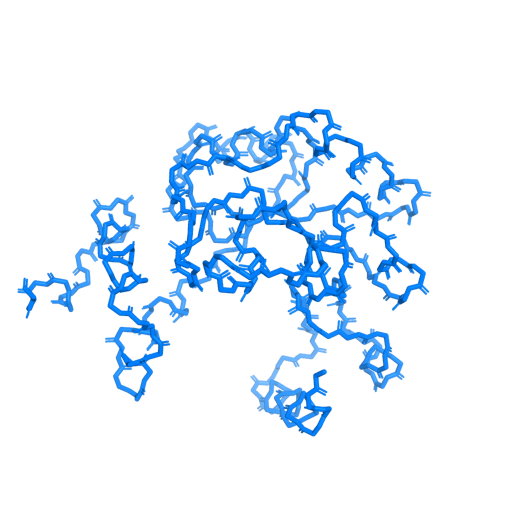523 0.350 -20.190 1.00 78.81 185 GLU A CA 1
ATOM 1411 C C . GLU A 1 185 ? 13.180 0.365 -18.796 1.00 78.81 185 GLU A C 1
ATOM 1413 O O . GLU A 1 185 ? 13.596 -0.679 -18.287 1.00 78.81 185 GLU A O 1
ATOM 1418 N N . ASP A 1 186 ? 13.207 1.520 -18.127 1.00 75.50 186 ASP A N 1
ATOM 1419 C CA . ASP A 1 186 ? 13.798 1.661 -16.790 1.00 75.50 186 ASP A CA 1
ATOM 1420 C C . ASP A 1 186 ? 13.033 0.857 -15.735 1.00 75.50 186 ASP A C 1
ATOM 1422 O O . ASP A 1 186 ? 13.625 0.162 -14.904 1.00 75.50 186 ASP A O 1
ATOM 1426 N N . CYS A 1 187 ? 11.701 0.900 -15.785 1.00 78.19 187 CYS A N 1
ATOM 1427 C CA . CYS A 1 187 ? 10.845 0.099 -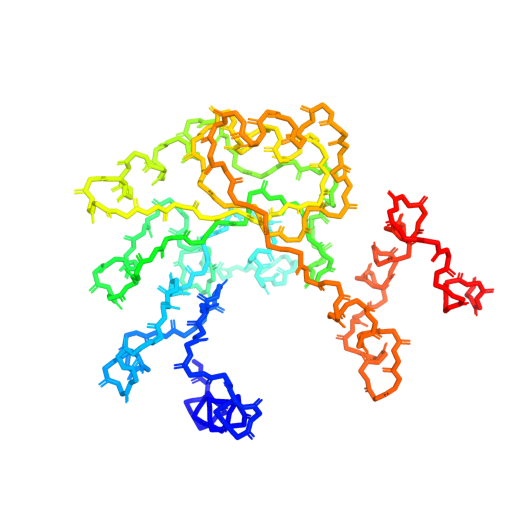14.916 1.00 78.19 187 CYS A CA 1
ATOM 1428 C C . CYS A 1 187 ? 11.002 -1.408 -15.207 1.00 78.19 187 CYS A C 1
ATOM 1430 O O . CYS A 1 187 ? 11.005 -2.229 -14.287 1.00 78.19 187 CYS A O 1
ATOM 1432 N N . SER A 1 188 ? 11.203 -1.784 -16.472 1.00 75.81 188 SER A N 1
ATOM 1433 C CA . SER A 1 188 ? 11.428 -3.176 -16.884 1.00 75.81 188 SER A CA 1
ATOM 1434 C C . SER A 1 188 ? 12.754 -3.737 -16.356 1.00 75.81 188 SER A C 1
ATOM 1436 O O . SER A 1 188 ? 12.812 -4.890 -15.924 1.00 75.81 188 SER A O 1
ATOM 1438 N N . LYS A 1 189 ? 13.807 -2.915 -16.261 1.00 73.75 189 LYS A N 1
ATOM 1439 C CA . LYS A 1 189 ? 15.077 -3.310 -15.620 1.00 73.75 189 LYS A CA 1
ATOM 1440 C C . LYS A 1 189 ? 14.887 -3.649 -14.134 1.00 73.75 189 LYS A C 1
ATOM 1442 O O . LYS A 1 189 ? 15.417 -4.655 -13.658 1.00 73.75 189 LYS A O 1
ATOM 1447 N N . LYS A 1 190 ? 14.062 -2.873 -13.416 1.00 70.62 190 LYS A N 1
ATOM 1448 C CA . LYS A 1 190 ? 13.703 -3.118 -11.999 1.00 70.62 190 LYS A CA 1
ATOM 1449 C C . LYS A 1 190 ? 12.899 -4.407 -11.810 1.00 70.62 190 LYS A C 1
ATOM 1451 O O . LYS A 1 190 ? 13.057 -5.102 -10.810 1.00 70.62 190 LYS A O 1
ATOM 1456 N N . LYS A 1 191 ? 12.059 -4.767 -12.783 1.00 66.44 191 LYS A N 1
ATOM 1457 C CA . LYS A 1 191 ? 11.370 -6.064 -12.801 1.00 66.44 191 LYS A CA 1
ATOM 1458 C C . LYS A 1 191 ? 12.372 -7.222 -12.879 1.00 66.44 191 LYS A C 1
ATOM 1460 O O . LYS A 1 191 ? 12.196 -8.218 -12.177 1.00 66.44 191 LYS A O 1
ATOM 1465 N N . CYS A 1 192 ? 13.430 -7.094 -13.683 1.00 55.66 192 CYS A N 1
ATOM 1466 C CA . CYS A 1 192 ? 14.366 -8.196 -13.890 1.00 55.66 192 CYS A CA 1
ATOM 1467 C C . CYS A 1 192 ? 15.307 -8.443 -12.704 1.00 55.66 192 CYS A C 1
ATOM 1469 O O . CYS A 1 192 ? 15.584 -9.598 -12.369 1.00 55.66 192 CYS A O 1
ATOM 1471 N N . SER A 1 193 ? 15.738 -7.391 -11.999 1.00 56.75 193 SER A N 1
ATOM 1472 C CA . SER A 1 193 ? 16.522 -7.545 -10.764 1.00 56.75 193 SER A CA 1
ATOM 1473 C C . SER A 1 193 ? 15.756 -8.290 -9.663 1.00 56.75 193 SER A C 1
ATOM 1475 O O . SER A 1 193 ? 16.377 -8.980 -8.861 1.00 56.75 193 SER A O 1
ATOM 1477 N N . ARG A 1 194 ? 14.417 -8.240 -9.673 1.00 57.88 194 ARG A N 1
ATOM 1478 C CA . ARG A 1 194 ? 13.543 -8.928 -8.711 1.00 57.88 194 ARG A CA 1
ATOM 1479 C C . ARG A 1 194 ? 13.410 -10.434 -8.939 1.00 57.88 194 ARG A C 1
ATOM 1481 O O . ARG A 1 194 ? 13.336 -11.182 -7.970 1.00 57.88 194 ARG A O 1
ATOM 1488 N N . SER A 1 195 ? 13.430 -10.891 -10.193 1.00 49.62 195 SER A N 1
ATOM 1489 C CA . SER A 1 195 ? 13.346 -12.327 -10.530 1.00 49.62 195 SER A CA 1
ATOM 1490 C C . SER A 1 195 ? 14.516 -13.160 -9.985 1.00 49.62 195 SER A C 1
ATOM 1492 O O . SER A 1 195 ? 14.409 -14.372 -9.866 1.00 49.62 195 SER A O 1
ATOM 1494 N N . ARG A 1 196 ? 15.634 -12.524 -9.609 1.00 43.28 196 ARG A N 1
ATOM 1495 C CA . ARG A 1 196 ? 16.790 -13.210 -9.012 1.00 43.28 196 ARG A CA 1
ATOM 1496 C C . ARG A 1 196 ? 16.613 -13.573 -7.535 1.00 43.28 196 ARG A C 1
ATOM 1498 O O . ARG A 1 196 ? 17.432 -14.329 -7.031 1.00 43.28 196 ARG A O 1
ATOM 1505 N N . PHE A 1 197 ? 15.596 -13.042 -6.852 1.00 43.28 197 PHE A N 1
ATOM 1506 C CA . PHE A 1 197 ? 15.551 -13.021 -5.384 1.00 43.28 197 PHE A CA 1
ATOM 1507 C C . PHE A 1 197 ? 14.252 -13.564 -4.750 1.00 43.28 197 PHE A C 1
ATOM 1509 O O . PHE A 1 197 ? 14.117 -13.449 -3.539 1.00 43.28 197 PHE A O 1
ATOM 1516 N N . GLY A 1 198 ? 13.301 -14.156 -5.493 1.00 39.72 198 GLY A N 1
ATOM 1517 C CA . GLY A 1 198 ? 12.070 -14.660 -4.841 1.00 39.72 198 GLY A CA 1
ATOM 1518 C C . GLY A 1 198 ? 11.091 -15.530 -5.640 1.00 39.72 198 GLY A C 1
ATOM 1519 O O . GLY A 1 198 ? 10.144 -16.047 -5.065 1.00 39.72 198 GLY A O 1
ATOM 1520 N N . LEU A 1 199 ? 11.288 -15.732 -6.941 1.00 40.88 199 LEU A N 1
ATOM 1521 C CA . LEU A 1 199 ? 10.586 -16.758 -7.720 1.00 40.88 199 LEU A CA 1
ATOM 1522 C C . LEU A 1 199 ? 11.601 -17.347 -8.687 1.00 40.88 199 LEU A C 1
ATOM 1524 O O . LEU A 1 199 ? 12.385 -16.590 -9.263 1.00 40.88 199 LEU A O 1
ATOM 1528 N N . GLU A 1 200 ? 11.616 -18.669 -8.846 1.00 38.91 200 GLU A N 1
ATOM 1529 C CA . GLU A 1 200 ? 12.442 -19.318 -9.862 1.00 38.91 200 GLU A CA 1
ATOM 1530 C C . GLU A 1 200 ? 12.310 -18.587 -11.205 1.00 38.91 200 GLU A C 1
ATOM 1532 O O . GLU A 1 200 ? 11.232 -18.139 -11.598 1.00 38.91 200 GLU A O 1
ATOM 1537 N N . ARG A 1 201 ? 13.468 -18.399 -11.846 1.00 38.34 201 ARG A N 1
ATOM 1538 C CA . ARG A 1 201 ? 13.719 -17.571 -13.031 1.00 38.34 201 ARG A CA 1
ATOM 1539 C C . ARG A 1 201 ? 12.527 -17.549 -13.995 1.00 38.34 201 ARG A C 1
ATOM 1541 O O . ARG A 1 201 ? 12.358 -18.472 -14.783 1.00 38.34 201 ARG A O 1
ATOM 1548 N N . SER A 1 202 ? 11.769 -16.451 -14.022 1.00 38.75 202 SER A N 1
ATOM 1549 C CA . SER A 1 202 ? 10.851 -16.192 -15.133 1.00 38.75 202 SER A CA 1
ATOM 1550 C C . SER A 1 202 ? 11.676 -16.141 -16.425 1.00 38.75 202 SER A C 1
ATOM 1552 O O . SER A 1 202 ? 12.517 -15.246 -16.574 1.00 38.75 202 SER A O 1
ATOM 1554 N N . GLU A 1 203 ? 11.462 -17.086 -17.346 1.00 37.03 203 GLU A N 1
ATOM 1555 C CA . GLU A 1 203 ? 12.232 -17.236 -18.595 1.00 37.03 203 GLU A CA 1
ATOM 1556 C C . GLU A 1 203 ? 12.285 -15.951 -19.440 1.00 37.03 203 GLU A C 1
ATOM 1558 O O . GLU A 1 203 ? 13.218 -15.750 -20.217 1.00 37.03 203 GLU A O 1
ATOM 1563 N N . SER A 1 204 ? 11.344 -15.022 -19.236 1.00 42.88 204 SER A N 1
ATOM 1564 C CA . SER A 1 204 ? 11.337 -13.706 -19.882 1.00 42.88 204 SER A CA 1
ATOM 1565 C C . SER A 1 204 ? 12.575 -12.851 -19.567 1.00 42.88 204 SER A C 1
ATOM 1567 O O . SER A 1 204 ? 12.926 -11.993 -20.367 1.00 42.88 204 SER A O 1
ATOM 1569 N N . CYS A 1 205 ? 13.252 -13.062 -18.429 1.00 38.72 205 CYS A N 1
ATOM 1570 C CA . CYS A 1 205 ? 14.498 -12.352 -18.087 1.00 38.72 205 CYS A CA 1
ATOM 1571 C C . CYS A 1 205 ? 15.747 -12.920 -18.771 1.00 38.72 205 CYS A C 1
ATOM 1573 O O . CYS A 1 205 ? 16.806 -12.309 -18.684 1.00 38.72 205 CYS A O 1
ATOM 1575 N N . LEU A 1 206 ? 15.655 -14.090 -19.409 1.00 34.88 206 LEU A N 1
ATOM 1576 C CA . LEU A 1 206 ? 16.789 -14.730 -20.086 1.00 34.88 206 LEU A CA 1
ATOM 1577 C C . LEU A 1 206 ? 16.909 -14.316 -21.561 1.00 34.88 206 LEU A C 1
ATOM 1579 O O . LEU A 1 206 ? 17.831 -14.761 -22.237 1.00 34.88 206 LEU A O 1
ATOM 1583 N N . ARG A 1 207 ? 15.980 -13.495 -22.071 1.00 34.28 207 ARG A N 1
ATOM 1584 C CA . ARG A 1 207 ? 15.910 -13.092 -23.487 1.00 34.28 207 ARG A CA 1
ATOM 1585 C C . ARG A 1 207 ? 16.284 -11.626 -23.754 1.00 34.28 207 ARG A C 1
ATOM 1587 O O . ARG A 1 207 ? 16.034 -11.152 -24.858 1.00 34.28 207 ARG A O 1
ATOM 1594 N N . SER A 1 208 ? 16.861 -10.924 -22.776 1.00 34.66 208 SER A N 1
ATOM 1595 C CA . SER A 1 208 ? 17.394 -9.558 -22.927 1.00 34.66 208 SER A CA 1
ATOM 1596 C C . SER A 1 208 ? 18.909 -9.532 -22.816 1.00 34.66 208 SER A C 1
ATOM 1598 O O . SER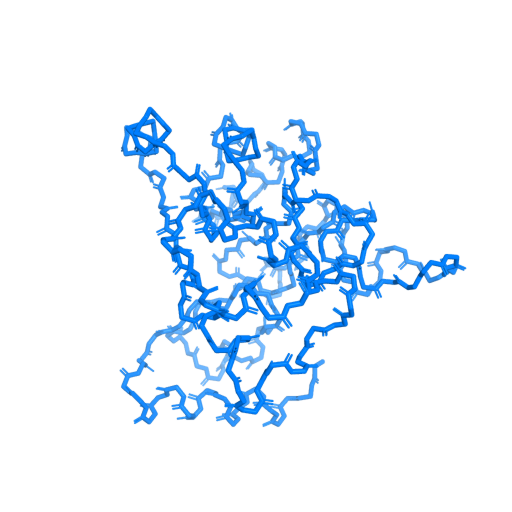 A 1 208 ? 19.389 -10.056 -21.783 1.00 34.66 208 SER A O 1
#

Foldseek 3Di:
DPVVVVVVVVVVCVVVPPLEEEAQADDWLVVCVVRVRYAYQYAAAADVLFQQDPDDVPDPPDCCPDGHVHLDCCRVVRVHQAHEYAQAHDLQHQRDDLPDGGDDLVSLLSSQVVRVVVVHFYEYEHADPVNLVSNVVSGGQEYEQPQQDDPVVVVVNVVSNHYYHHPVVVLVVCLDPPNVPVHDPSSVVNSLVSLVHHPPRPCSSVPD